Protein AF-X1EHS2-F1 (afdb_monomer_lite)

Secondary structure (DSSP, 8-state):
--SS--PPPSSS---SEEEEE-SSSSSS-EEEEEES-----SSTTT----SS--EEEEE-TT--EEEEEE--TTS-SSTTT--EEEE-SSSSSS-EEEEEEE-S--B-SSS-B-SS-EEEEEE-TTT--EEEEEEPPPSTTSSSHHHHT-EEEEEE-TTSSS-EEEEEEESSS-EEEEEEEEETTEEEEEEEEEGGGGTTTTTT-EEEEEEEE--SSSSS-EEEEESEEE-TTSSEEEE-S----S----S-S-TTS-----

Organism: NCBI:txid412755

Foldseek 3Di:
DDPDDDADDDDDADFCDKEWAAQPLPPHIWIKTKDHNDAQAQPPVRHAAAPAFIKIWIAGPNNHTQDIDTLPLLFTDHLQGKAKYWQPQAPPNHIKIWIKGFDDRCADPRSDNPDGFIWGFIARNRHRDTLEIDGAPDLPVDPDSNFQSGKYWDWWQLVLPGTWIKIWRGAQFKIKIWIWRDHPSYTDTQDIEICVVVVNLCTQQAESYKDWFDQQPPNTTWIDRHQFIAHSNGHTPDGPSPGYDNDDDDDCPDVVVVRGDD

pLDDT: mean 95.39, std 6.1, range [54.12, 98.94]

Sequence (262 aa):
NSPFVSVKLEGEHTFQKVGIADLNGDGAYDFVIKQPNANIDPYVKYWKPSPETYKVEAYLSDGTLLWRKDLGWAIEQGIWYSPMVVYDLDGDGKAEVALKTGEGDPRDEDGRVTSGPEWLSILDGMTGEERARVDWPNRELYPSYNYASRNQLCVAYLDGKTPCVIVERGTYNVIHVVAYEYRDGKLRELWRWHDAEEGGIYRGQGAHSMHAADVDGDGRDEVFLGSCVIDDNGNGLWSTGMGHPDHHYVGDIDPAKGEFQH

Structure (mmCIF, N/CA/C/O backbone):
data_AF-X1EHS2-F1
#
_entry.id   AF-X1EHS2-F1
#
loop_
_atom_site.group_PDB
_atom_site.id
_atom_site.type_symbol
_atom_site.label_atom_id
_atom_site.label_alt_id
_atom_site.label_comp_id
_atom_site.label_asym_id
_atom_site.label_entity_id
_atom_site.label_seq_id
_atom_site.pdbx_PDB_ins_code
_atom_site.Cartn_x
_atom_site.Cartn_y
_atom_site.Cartn_z
_atom_site.occupancy
_atom_site.B_iso_or_equiv
_atom_site.auth_seq_id
_atom_site.auth_comp_id
_atom_site.auth_asym_id
_atom_site.auth_atom_id
_atom_site.pdbx_PDB_model_num
ATOM 1 N N . ASN A 1 1 ? -28.428 18.090 16.828 1.00 73.75 1 ASN A N 1
ATOM 2 C CA . ASN A 1 1 ? -27.307 17.264 16.336 1.00 73.75 1 ASN A CA 1
ATOM 3 C C . ASN A 1 1 ? -26.427 18.101 15.437 1.00 73.75 1 ASN A C 1
ATOM 5 O O . ASN A 1 1 ? -26.962 18.826 14.608 1.00 73.75 1 ASN A O 1
ATOM 9 N N . SER A 1 2 ? -25.112 18.052 15.651 1.00 84.06 2 SER A N 1
ATOM 10 C CA . SER A 1 2 ? -24.138 18.644 14.727 1.00 84.06 2 SER A CA 1
ATOM 11 C C . SER A 1 2 ? -24.142 17.849 13.410 1.00 84.06 2 SER A C 1
ATOM 13 O O . SER A 1 2 ? -24.346 16.636 13.474 1.00 84.06 2 SER A O 1
ATOM 15 N N . PRO A 1 3 ? -23.928 18.469 12.233 1.00 94.75 3 PRO A N 1
ATOM 16 C CA . PRO A 1 3 ? -23.811 17.745 10.963 1.00 94.75 3 PRO A CA 1
ATOM 17 C C . PRO A 1 3 ? -22.477 16.990 10.810 1.00 94.75 3 PRO A C 1
ATOM 19 O O . PRO A 1 3 ? -22.232 16.403 9.762 1.00 94.75 3 PRO A O 1
ATOM 22 N N . PHE A 1 4 ? -21.610 17.020 11.826 1.00 91.25 4 PHE A N 1
ATOM 23 C CA . PHE A 1 4 ? -20.320 16.336 11.849 1.00 91.25 4 PHE A CA 1
ATOM 24 C C . PHE A 1 4 ? -20.030 15.738 13.230 1.00 91.25 4 PHE A C 1
ATOM 26 O O . PHE A 1 4 ? -20.467 16.273 14.256 1.00 91.25 4 PHE A O 1
ATOM 33 N N . VAL A 1 5 ? -19.235 14.668 13.237 1.00 87.00 5 VAL A N 1
ATOM 34 C CA . VAL A 1 5 ? -18.497 14.181 14.410 1.00 87.00 5 VAL A CA 1
ATOM 35 C C . VAL A 1 5 ? -17.091 14.771 14.336 1.00 87.00 5 VAL A C 1
ATOM 37 O O . VAL A 1 5 ? -16.515 14.860 13.254 1.00 87.00 5 VAL A O 1
ATOM 40 N N . SER A 1 6 ? -16.558 15.232 15.465 1.00 91.19 6 SER A N 1
ATOM 41 C CA . SER A 1 6 ? -15.220 15.820 15.531 1.00 91.19 6 SER A CA 1
ATOM 42 C C . SER A 1 6 ? -14.335 14.962 16.415 1.00 91.19 6 SER A C 1
ATOM 44 O O . SER A 1 6 ? -14.564 14.896 17.619 1.00 91.19 6 SER A O 1
ATOM 46 N N . VAL A 1 7 ? -13.291 14.389 15.826 1.00 89.19 7 VAL A N 1
ATOM 47 C CA . VAL A 1 7 ? -12.192 13.742 16.546 1.00 89.19 7 VAL A CA 1
ATOM 48 C C . VAL A 1 7 ? -11.036 14.730 16.622 1.00 89.19 7 VAL A C 1
ATOM 50 O O . VAL A 1 7 ? -10.625 15.303 15.611 1.00 89.19 7 VAL A O 1
ATOM 53 N N . LYS A 1 8 ? -10.541 14.990 17.833 1.00 90.69 8 LYS A N 1
ATOM 54 C CA . LYS A 1 8 ? -9.404 15.888 18.031 1.00 90.69 8 LYS A CA 1
ATOM 55 C C . LYS A 1 8 ? -8.110 15.090 17.894 1.00 90.69 8 LYS A C 1
ATOM 57 O O . LYS A 1 8 ? -7.871 14.191 18.687 1.00 90.69 8 LYS A O 1
ATOM 62 N N . LEU A 1 9 ? -7.268 15.472 16.938 1.00 93.12 9 LEU A N 1
ATOM 63 C CA . LEU A 1 9 ? -5.932 14.897 16.792 1.00 93.12 9 LEU A CA 1
ATOM 64 C C . LEU A 1 9 ? -4.997 15.378 17.904 1.00 93.12 9 LEU A C 1
ATOM 66 O O . LEU A 1 9 ? -5.098 16.518 18.378 1.00 93.12 9 LEU A O 1
ATOM 70 N N . GLU A 1 10 ? -4.051 14.527 18.292 1.00 89.12 10 GLU A N 1
ATOM 71 C CA . GLU A 1 10 ? -3.037 14.887 19.278 1.00 89.12 10 GLU A CA 1
ATOM 72 C C . GLU A 1 10 ? -1.845 15.594 18.612 1.00 89.12 10 GLU A C 1
ATOM 74 O O . GLU A 1 10 ? -0.829 14.984 18.282 1.00 89.12 10 GLU A O 1
ATOM 79 N N . GLY A 1 11 ? -1.955 16.908 18.414 1.00 87.12 11 GLY A N 1
ATOM 80 C CA . GLY A 1 11 ? -0.860 17.763 17.943 1.00 87.12 11 GLY A CA 1
ATOM 81 C C . GLY A 1 11 ? -1.291 18.780 16.888 1.00 87.12 11 GLY A C 1
ATOM 82 O O . GLY A 1 11 ? -2.460 18.865 16.524 1.00 87.12 11 GLY A O 1
ATOM 83 N N . GLU A 1 12 ? -0.329 19.560 16.394 1.00 89.69 12 GLU A N 1
ATOM 84 C CA . GLU A 1 12 ? -0.537 20.556 15.333 1.00 89.69 12 GLU A CA 1
ATOM 85 C C . GLU A 1 12 ? -0.097 20.000 13.974 1.00 89.69 12 GLU A C 1
ATOM 87 O O . GLU A 1 12 ? 0.846 20.485 13.352 1.00 89.69 12 GLU A O 1
ATOM 92 N N . HIS A 1 13 ? -0.758 18.937 13.522 1.00 89.50 13 HIS A N 1
ATOM 93 C CA . HIS A 1 13 ? -0.480 18.315 12.231 1.00 89.50 13 HIS A CA 1
ATOM 94 C C . HIS A 1 13 ? -1.765 18.105 11.427 1.00 89.50 13 HIS A C 1
ATOM 96 O O . HIS A 1 13 ? -2.881 18.128 11.941 1.00 89.50 13 HIS A O 1
ATOM 102 N N . THR A 1 14 ? -1.585 17.890 10.131 1.00 92.69 14 THR A N 1
ATOM 103 C CA . THR A 1 14 ? -2.621 17.372 9.232 1.00 92.69 14 THR A CA 1
ATOM 104 C C . THR A 1 14 ? -2.163 16.012 8.722 1.00 92.69 14 THR A C 1
ATOM 106 O O . THR A 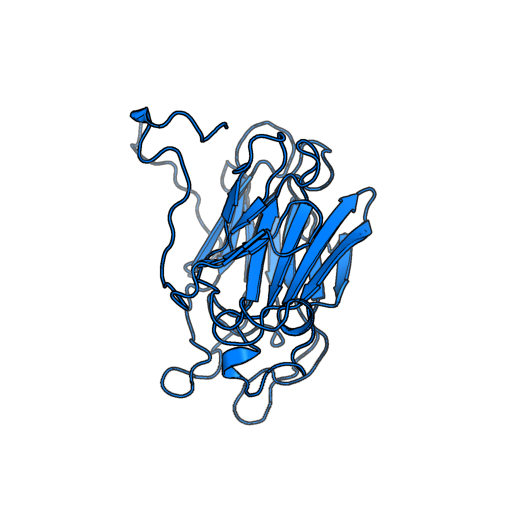1 14 ? -0.980 15.695 8.815 1.00 92.69 14 THR A O 1
ATOM 109 N N . PHE A 1 15 ? -3.067 15.197 8.190 1.00 95.12 15 PHE A N 1
ATOM 110 C CA . PHE A 1 15 ? -2.741 13.864 7.680 1.00 95.12 15 PHE A CA 1
ATOM 111 C C . PHE A 1 15 ? -3.009 13.761 6.178 1.00 95.12 15 PHE A C 1
ATOM 113 O O . PHE A 1 15 ? -3.828 14.495 5.628 1.00 95.12 15 PHE A O 1
ATOM 120 N N . GLN A 1 16 ? -2.289 12.857 5.515 1.00 93.31 16 GLN A N 1
ATOM 121 C CA . GLN A 1 16 ? -2.428 12.595 4.082 1.00 93.31 16 GLN A CA 1
ATOM 122 C C . GLN A 1 16 ? -3.514 11.548 3.796 1.00 93.31 16 GLN A C 1
ATOM 124 O O . GLN A 1 16 ? -4.240 11.655 2.812 1.00 93.31 16 GLN A O 1
ATOM 129 N N . LYS A 1 17 ? -3.592 10.506 4.631 1.00 94.25 17 LYS A N 1
ATOM 130 C CA . LYS A 1 17 ? -4.468 9.346 4.430 1.00 94.25 17 LYS A CA 1
ATOM 131 C C . LYS A 1 17 ? -5.107 8.939 5.750 1.00 94.25 17 LYS A C 1
ATOM 133 O O . LYS A 1 17 ? -4.466 9.059 6.794 1.00 94.25 17 LYS A O 1
ATOM 138 N N . VAL A 1 18 ? -6.336 8.442 5.667 1.00 97.06 18 VAL A N 1
ATOM 139 C CA . VAL A 1 18 ? -7.056 7.788 6.758 1.00 97.06 18 VAL A CA 1
ATOM 140 C C . VAL A 1 18 ? -7.516 6.412 6.280 1.00 97.06 18 VAL A C 1
ATOM 142 O O . VAL A 1 18 ? -8.027 6.286 5.168 1.00 97.06 18 VAL A O 1
ATOM 145 N N . GLY A 1 19 ? -7.272 5.385 7.084 1.00 97.88 19 GLY A N 1
ATOM 146 C CA . GLY A 1 19 ? -7.961 4.103 7.016 1.00 97.88 19 GLY A CA 1
ATOM 147 C C . GLY A 1 19 ? -9.087 4.086 8.045 1.00 97.88 19 GLY A C 1
ATOM 148 O O . GLY A 1 19 ? -8.960 4.701 9.104 1.00 97.88 19 GLY A O 1
ATOM 149 N N . ILE A 1 20 ? -10.190 3.433 7.696 1.00 98.06 20 ILE A N 1
ATOM 150 C CA . ILE A 1 20 ? -11.414 3.375 8.495 1.00 98.06 20 ILE A CA 1
ATOM 151 C C . ILE A 1 20 ? -11.771 1.899 8.630 1.00 98.06 20 ILE A C 1
ATOM 153 O O . ILE A 1 20 ? -12.029 1.252 7.617 1.00 98.06 20 ILE A O 1
ATOM 157 N N . ALA A 1 21 ? -11.741 1.375 9.849 1.00 98.44 21 ALA A N 1
ATOM 158 C CA . ALA A 1 21 ? -12.054 -0.018 10.154 1.00 98.44 21 ALA A CA 1
ATOM 159 C C . ALA A 1 21 ? -12.349 -0.163 11.652 1.00 98.44 21 ALA A C 1
ATOM 161 O O . ALA A 1 21 ? -12.033 0.741 12.417 1.00 98.44 21 ALA A O 1
ATOM 162 N N . ASP A 1 22 ? -12.953 -1.270 12.067 1.00 98.75 22 ASP A N 1
ATOM 163 C CA . ASP A 1 22 ? -13.128 -1.600 13.485 1.00 98.75 22 ASP A CA 1
ATOM 164 C C . ASP A 1 22 ? -11.829 -2.224 14.015 1.00 98.75 22 ASP A C 1
ATOM 166 O O . ASP A 1 22 ? -11.436 -3.295 13.556 1.00 98.75 22 ASP A O 1
ATOM 170 N N . LEU A 1 23 ? -11.121 -1.548 14.925 1.00 98.81 23 LEU A N 1
ATOM 171 C CA . LEU A 1 23 ? -9.838 -2.036 15.448 1.00 98.81 23 LEU A CA 1
ATOM 172 C C . LEU A 1 23 ? -10.024 -2.926 16.681 1.00 98.81 23 LEU A C 1
ATOM 174 O O . LEU A 1 23 ? -9.101 -3.649 17.053 1.00 98.81 23 LEU A O 1
ATOM 178 N N . ASN A 1 24 ? -11.179 -2.868 17.349 1.00 98.50 24 ASN A N 1
ATOM 179 C CA . ASN A 1 24 ? -11.367 -3.464 18.672 1.00 98.50 24 ASN A CA 1
ATOM 180 C C . ASN A 1 24 ? -12.460 -4.556 18.722 1.00 98.50 24 ASN A C 1
ATOM 182 O O . ASN A 1 24 ? -12.515 -5.306 19.706 1.00 98.50 24 ASN A O 1
ATOM 186 N N . GLY A 1 25 ? -13.257 -4.692 17.660 1.00 98.44 25 GLY A N 1
ATOM 187 C CA . GLY A 1 25 ? -14.330 -5.668 17.483 1.00 98.44 25 GLY A CA 1
ATOM 188 C C . GLY A 1 25 ? -15.669 -5.255 18.105 1.00 98.44 25 GLY A C 1
ATOM 189 O O . GLY A 1 25 ? -16.495 -6.126 18.396 1.00 98.44 25 GLY A O 1
ATOM 190 N N . ASP A 1 26 ? -15.881 -3.968 18.397 1.00 98.44 26 ASP A N 1
ATOM 191 C CA . ASP A 1 26 ? -17.113 -3.447 19.006 1.00 98.44 26 ASP A CA 1
ATOM 192 C C . ASP A 1 26 ? -18.194 -3.035 17.987 1.00 98.44 26 ASP A C 1
ATOM 194 O O . ASP A 1 26 ? -19.332 -2.736 18.372 1.00 98.44 26 ASP A O 1
ATOM 198 N N . GLY A 1 27 ? -17.873 -3.086 16.692 1.00 97.56 27 GLY A N 1
ATOM 199 C CA . GLY A 1 27 ? -18.745 -2.747 15.574 1.00 97.56 27 GLY A CA 1
ATOM 200 C C . GLY A 1 27 ? -18.779 -1.259 15.212 1.00 97.56 27 GLY A C 1
ATOM 201 O O . GLY A 1 27 ? -19.511 -0.886 14.288 1.00 97.56 27 GLY A O 1
ATOM 202 N N . ALA A 1 28 ? -18.037 -0.396 15.909 1.00 97.25 28 ALA A N 1
ATOM 203 C CA . ALA A 1 28 ? -17.838 0.996 15.526 1.00 97.25 28 ALA A CA 1
ATOM 204 C C . ALA A 1 28 ? -16.574 1.150 14.669 1.00 97.25 28 ALA A C 1
ATOM 206 O O . ALA A 1 28 ? -15.570 0.478 14.865 1.00 97.25 28 ALA A O 1
ATOM 207 N N . TYR A 1 29 ? -16.611 2.071 13.703 1.00 97.06 29 TYR A N 1
ATOM 208 C CA . TYR A 1 29 ? -15.415 2.390 12.931 1.00 97.06 29 TYR A CA 1
ATOM 209 C C . TYR A 1 29 ? -14.470 3.295 13.717 1.00 97.06 29 TYR A C 1
ATOM 211 O O . TYR A 1 29 ? -14.844 4.391 14.144 1.00 97.06 29 TYR A O 1
ATOM 219 N N . ASP A 1 30 ? -13.228 2.851 13.793 1.00 98.31 30 ASP A N 1
ATOM 220 C CA . ASP A 1 30 ? -12.069 3.569 14.285 1.00 98.31 30 ASP A CA 1
ATOM 221 C C . ASP A 1 30 ? -11.243 4.116 13.104 1.00 98.31 30 ASP A C 1
ATOM 223 O O . ASP A 1 30 ? -11.561 3.913 11.924 1.00 98.31 30 ASP A O 1
ATOM 227 N N . PHE A 1 31 ? -10.172 4.848 13.409 1.00 98.19 31 PHE A N 1
ATOM 228 C CA . PHE A 1 31 ? -9.413 5.605 12.417 1.00 98.19 31 PHE A CA 1
ATOM 229 C C . PHE A 1 31 ? -7.913 5.380 12.553 1.00 98.19 31 PHE A C 1
ATOM 231 O O . PHE A 1 31 ? -7.345 5.592 13.620 1.00 98.19 31 PHE A O 1
ATOM 238 N N . VAL A 1 32 ? -7.242 5.075 11.443 1.00 98.69 32 VAL A N 1
ATOM 239 C CA . VAL A 1 32 ? -5.775 5.065 11.366 1.00 98.69 32 VAL A CA 1
ATOM 240 C C . VAL A 1 32 ? -5.322 6.134 10.387 1.00 98.69 32 VAL A C 1
ATOM 242 O O . VAL A 1 32 ? -5.614 6.056 9.194 1.00 98.69 32 VAL A O 1
ATOM 245 N N . ILE A 1 33 ? -4.600 7.143 10.859 1.00 98.00 33 ILE A N 1
ATOM 246 C CA . ILE A 1 33 ? -4.113 8.245 10.027 1.00 98.00 33 ILE A CA 1
ATOM 247 C C . ILE A 1 33 ? -2.615 8.128 9.764 1.00 98.00 33 ILE A C 1
ATOM 249 O O . ILE A 1 33 ? -1.858 7.650 10.603 1.00 98.00 33 ILE A O 1
ATOM 253 N N . LYS A 1 34 ? -2.173 8.633 8.610 1.00 97.50 34 LYS A N 1
ATOM 254 C CA . LYS A 1 34 ? -0.751 8.809 8.286 1.00 97.50 34 LYS A CA 1
ATOM 255 C C . LYS A 1 34 ? -0.437 10.291 8.098 1.00 97.50 34 LYS A C 1
ATOM 257 O O . LYS A 1 34 ? -0.972 10.929 7.186 1.00 97.50 34 LYS A O 1
ATOM 262 N N . GLN A 1 35 ? 0.433 10.821 8.951 1.00 96.31 35 GLN A N 1
ATOM 263 C CA . GLN A 1 35 ? 0.780 12.240 9.052 1.00 96.31 35 GLN A CA 1
ATOM 264 C C . GLN A 1 35 ? 2.298 12.459 8.933 1.00 96.31 35 GLN A C 1
ATOM 266 O O . GLN A 1 35 ? 3.056 11.568 9.315 1.00 96.31 35 GLN A O 1
ATOM 271 N N . PRO A 1 36 ? 2.772 13.591 8.383 1.00 95.69 36 PRO A N 1
ATOM 272 C CA . PRO A 1 36 ? 2.006 14.790 8.024 1.00 95.69 36 PRO A CA 1
ATOM 273 C C . PRO A 1 36 ? 1.261 14.681 6.678 1.00 95.69 36 PRO A C 1
ATOM 275 O O . PRO A 1 36 ? 1.394 13.700 5.948 1.00 95.69 36 PRO A O 1
ATOM 278 N N . ASN A 1 37 ? 0.489 15.705 6.302 1.00 95.19 37 ASN A N 1
ATOM 279 C CA . ASN A 1 37 ? -0.008 15.851 4.933 1.00 95.19 37 ASN A CA 1
ATOM 280 C C . ASN A 1 37 ? 1.124 16.321 4.007 1.00 95.19 37 ASN A C 1
ATOM 282 O O . ASN A 1 37 ? 1.432 17.510 3.924 1.00 95.19 37 ASN A O 1
ATOM 286 N N . ALA A 1 38 ? 1.744 15.377 3.309 1.00 92.88 38 ALA A N 1
ATOM 287 C CA . ALA A 1 38 ? 2.834 15.642 2.382 1.00 92.88 38 ALA A CA 1
ATOM 288 C C . ALA A 1 38 ? 2.700 14.784 1.126 1.00 92.88 38 ALA A C 1
ATOM 290 O O . ALA A 1 38 ? 2.256 13.641 1.201 1.00 92.88 38 ALA A O 1
ATOM 291 N N . ASN A 1 39 ? 3.107 15.324 -0.024 1.00 94.19 39 ASN A N 1
ATOM 292 C CA . ASN A 1 39 ? 3.128 14.590 -1.285 1.00 94.19 39 ASN A CA 1
ATOM 293 C C . ASN A 1 39 ? 4.365 14.950 -2.120 1.00 94.19 39 ASN A C 1
ATOM 295 O O . ASN A 1 39 ? 4.310 15.865 -2.942 1.00 94.19 39 ASN A O 1
ATOM 299 N N . ILE A 1 40 ? 5.497 14.282 -1.874 1.00 96.31 40 ILE A N 1
ATOM 300 C CA . ILE A 1 40 ? 6.686 14.403 -2.728 1.00 96.31 40 ILE A CA 1
ATOM 301 C C . ILE A 1 40 ? 6.561 13.376 -3.851 1.00 96.31 40 ILE A C 1
ATOM 303 O O . ILE A 1 40 ? 6.175 12.230 -3.620 1.00 96.31 40 ILE A O 1
ATOM 307 N N . ASP A 1 41 ? 6.870 13.796 -5.074 1.00 96.81 41 ASP A N 1
ATOM 308 C CA . ASP A 1 41 ? 6.879 12.918 -6.239 1.00 96.81 41 ASP A CA 1
ATOM 309 C C . ASP A 1 41 ? 8.318 12.462 -6.549 1.00 96.81 41 ASP A C 1
ATOM 311 O O . ASP A 1 41 ? 9.230 13.297 -6.523 1.00 96.81 41 ASP A O 1
ATOM 315 N N . PRO A 1 42 ? 8.560 11.170 -6.845 1.00 96.62 42 PRO A N 1
ATOM 316 C CA . PRO A 1 42 ? 9.898 10.661 -7.138 1.00 96.62 42 PRO A CA 1
ATOM 317 C C . PRO A 1 42 ? 10.428 11.096 -8.514 1.00 96.62 42 PRO 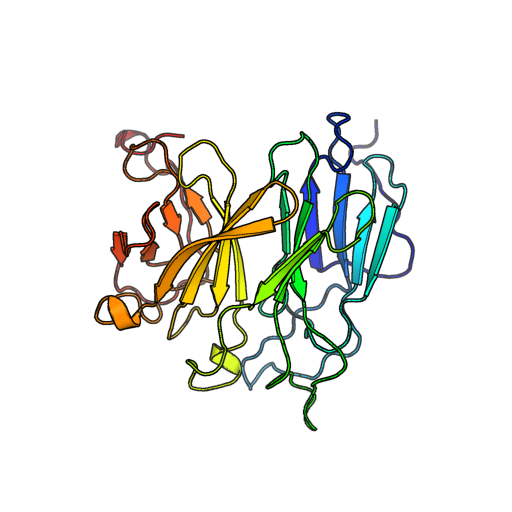A C 1
ATOM 319 O O . PRO A 1 42 ? 11.600 10.865 -8.826 1.00 96.62 42 PRO A O 1
ATOM 322 N N . TYR A 1 43 ? 9.604 11.736 -9.348 1.00 96.56 43 TYR A N 1
ATOM 323 C CA . TYR A 1 43 ? 10.039 12.289 -10.618 1.00 96.56 43 TYR A CA 1
ATOM 324 C C . TYR A 1 43 ? 10.998 13.459 -10.393 1.00 96.56 43 TYR A C 1
ATOM 326 O O . TYR A 1 43 ? 10.695 14.418 -9.684 1.00 96.56 43 TYR A O 1
ATOM 334 N N . VAL A 1 44 ? 12.154 13.406 -11.062 1.00 93.88 44 VAL A N 1
ATOM 335 C CA . VAL A 1 44 ? 13.303 14.312 -10.868 1.00 93.88 44 VAL A CA 1
ATOM 336 C C . VAL A 1 44 ? 12.946 15.803 -10.834 1.00 93.88 44 VAL A C 1
ATOM 338 O O . VAL A 1 44 ? 13.576 16.570 -10.117 1.00 93.88 44 VAL A O 1
ATOM 341 N N . LYS A 1 45 ? 11.919 16.223 -11.581 1.00 96.38 45 LYS A N 1
ATOM 342 C CA . LYS A 1 45 ? 11.478 17.623 -11.651 1.00 96.38 45 LYS A CA 1
ATOM 343 C C . LYS A 1 45 ? 10.787 18.118 -10.373 1.00 96.38 45 LYS A C 1
ATOM 345 O O . LYS A 1 45 ? 10.805 19.316 -10.106 1.00 96.38 45 LYS A O 1
ATOM 350 N N . TYR A 1 46 ? 10.133 17.225 -9.639 1.00 96.12 46 TYR A N 1
ATOM 351 C CA . TYR A 1 46 ? 9.288 17.548 -8.483 1.00 96.12 46 TYR A CA 1
ATOM 352 C C . TYR A 1 46 ? 9.875 17.059 -7.162 1.00 96.12 46 TYR A C 1
ATOM 354 O O . TYR A 1 46 ? 9.392 17.428 -6.089 1.00 96.12 46 TYR A O 1
ATOM 362 N N . TRP A 1 47 ? 10.908 16.231 -7.254 1.00 97.69 47 TRP A N 1
ATOM 363 C CA . TRP A 1 47 ? 11.538 15.626 -6.107 1.00 97.69 47 TRP A CA 1
ATOM 364 C C . TRP A 1 47 ? 12.215 16.666 -5.201 1.00 97.69 47 TRP A C 1
ATOM 366 O O . TRP A 1 47 ? 12.813 17.639 -5.662 1.00 97.69 47 TRP A O 1
ATOM 376 N N . LYS A 1 48 ? 12.133 16.416 -3.894 1.00 97.50 48 LYS A N 1
ATOM 377 C CA . LYS A 1 48 ? 12.848 17.117 -2.821 1.00 97.50 48 LYS A CA 1
ATOM 378 C C . LYS A 1 48 ? 13.033 16.158 -1.635 1.00 97.50 48 LYS A C 1
ATOM 380 O O . LYS A 1 48 ? 12.241 15.224 -1.515 1.00 97.50 48 LYS A O 1
ATOM 385 N N . PRO A 1 49 ? 14.015 16.363 -0.745 1.00 97.44 49 PRO A N 1
ATOM 386 C CA . PRO A 1 49 ? 14.157 15.525 0.442 1.00 97.44 49 PRO A CA 1
ATOM 387 C C . PRO A 1 49 ? 12.957 15.678 1.387 1.00 97.44 49 PRO A C 1
ATOM 389 O O . PRO A 1 49 ? 12.332 16.743 1.467 1.00 97.44 49 PRO A O 1
ATOM 392 N N . SER A 1 50 ? 12.648 14.609 2.125 1.00 97.56 50 SER A N 1
ATOM 393 C CA . SER A 1 50 ? 11.598 14.637 3.150 1.00 97.56 50 SER A CA 1
ATOM 394 C C . SER A 1 50 ? 12.011 15.557 4.307 1.00 97.56 50 SER A C 1
ATOM 396 O O . SER A 1 50 ? 13.105 15.377 4.846 1.00 97.56 50 SER A O 1
ATOM 398 N N . PRO A 1 51 ? 11.170 16.530 4.709 1.00 96.25 51 PRO A N 1
ATOM 399 C CA . PRO A 1 51 ? 11.503 17.466 5.786 1.00 96.25 51 PRO A CA 1
ATOM 400 C C . PRO A 1 51 ? 11.449 16.817 7.176 1.00 96.25 51 PRO A C 1
ATOM 402 O O . PRO A 1 51 ? 12.141 17.253 8.090 1.00 96.25 51 PRO A O 1
ATOM 405 N N . GLU A 1 52 ? 10.636 15.773 7.331 1.00 96.56 52 GLU A N 1
ATOM 406 C CA . GLU A 1 52 ? 10.486 14.979 8.549 1.00 96.56 52 GLU A CA 1
ATOM 407 C C . GLU A 1 52 ? 10.054 13.543 8.197 1.00 96.56 52 GLU A C 1
ATOM 409 O O . GLU A 1 52 ? 9.830 13.221 7.027 1.00 96.56 52 GLU A O 1
ATOM 414 N N . THR A 1 53 ? 9.917 12.676 9.197 1.00 97.31 53 THR A N 1
ATOM 415 C CA . THR A 1 53 ? 9.430 11.296 9.031 1.00 97.31 53 THR A CA 1
ATOM 416 C C . THR A 1 53 ? 7.901 11.224 8.998 1.00 97.31 53 THR A C 1
ATOM 418 O O . THR A 1 53 ? 7.221 12.078 9.578 1.00 97.31 53 THR A O 1
ATOM 421 N N . TYR A 1 54 ? 7.346 10.196 8.352 1.00 97.25 54 TYR A N 1
ATOM 422 C CA . TYR A 1 54 ? 5.930 9.858 8.517 1.00 97.25 54 TYR A CA 1
ATOM 423 C C . TYR A 1 54 ? 5.671 9.213 9.877 1.00 97.25 54 TYR A C 1
ATOM 425 O O . TYR A 1 54 ? 6.472 8.418 10.364 1.00 97.25 54 TYR A O 1
ATOM 433 N N . LYS A 1 55 ? 4.518 9.523 10.463 1.00 97.31 55 LYS A N 1
ATOM 434 C CA . LYS A 1 55 ? 3.961 8.869 11.642 1.00 97.31 55 LYS A CA 1
ATOM 435 C C . LYS A 1 55 ? 2.605 8.279 11.271 1.00 97.31 55 LYS A C 1
ATOM 437 O O . LYS A 1 55 ? 1.842 8.890 10.521 1.00 97.31 55 LYS A O 1
ATOM 442 N N . VAL A 1 56 ? 2.312 7.106 11.809 1.00 98.38 56 VAL A N 1
ATOM 443 C CA . VAL A 1 56 ? 0.995 6.472 11.742 1.00 98.38 56 VAL A CA 1
ATOM 444 C C . VAL A 1 56 ? 0.388 6.499 13.134 1.00 98.38 56 VAL A C 1
ATOM 446 O O . VAL A 1 56 ? 1.091 6.254 14.113 1.00 98.38 56 VAL A O 1
ATOM 449 N N . GLU A 1 57 ? -0.889 6.837 13.233 1.00 98.44 57 GLU A N 1
ATOM 450 C CA . GLU A 1 57 ? -1.606 6.955 14.502 1.00 98.44 57 GLU A CA 1
ATOM 451 C C . GLU A 1 57 ? -2.957 6.267 14.403 1.00 98.44 57 GLU A C 1
ATOM 453 O O . GLU A 1 57 ? -3.629 6.424 13.386 1.00 98.44 57 GLU A O 1
ATOM 458 N N . ALA A 1 58 ? -3.366 5.561 15.455 1.00 98.56 58 ALA A N 1
ATOM 459 C CA . ALA A 1 58 ? -4.697 4.974 15.555 1.00 98.56 58 ALA A CA 1
ATOM 460 C C . ALA A 1 58 ? -5.523 5.656 16.642 1.00 98.56 58 ALA A C 1
ATOM 462 O O . ALA A 1 58 ? -5.030 5.923 17.740 1.00 98.56 58 ALA A O 1
ATOM 463 N N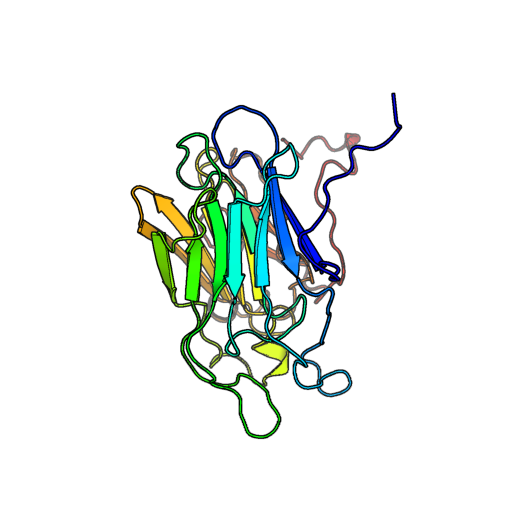 . TYR A 1 59 ? -6.787 5.901 16.329 1.00 98.31 59 TYR A N 1
ATOM 464 C CA . TYR A 1 59 ? -7.768 6.542 17.183 1.00 98.31 59 TYR A CA 1
ATOM 465 C C . TYR A 1 59 ? -9.031 5.696 17.219 1.00 98.31 59 TYR A C 1
ATOM 467 O O . TYR A 1 59 ? -9.505 5.281 16.163 1.00 98.31 59 TYR A O 1
ATOM 475 N N . LEU A 1 60 ? -9.609 5.517 18.403 1.00 97.75 60 LEU A N 1
ATOM 476 C CA . LEU A 1 60 ? -10.945 4.944 18.526 1.00 97.75 60 LEU A CA 1
ATOM 477 C C . LEU A 1 60 ? -12.016 5.884 17.957 1.00 97.75 60 LEU A C 1
ATOM 479 O O . LEU A 1 60 ? -11.793 7.089 17.788 1.00 97.75 60 LEU A O 1
ATOM 483 N N . SER A 1 61 ? -13.209 5.342 17.732 1.00 95.94 61 SER A N 1
ATOM 484 C CA . SER A 1 61 ? -14.399 6.057 17.262 1.00 95.94 61 SER A CA 1
ATOM 485 C C . SER A 1 61 ? -14.769 7.285 18.115 1.00 95.94 61 SER A C 1
ATOM 487 O O . SER A 1 61 ? -15.317 8.264 17.599 1.00 95.94 61 SER A O 1
ATOM 489 N N . ASP A 1 62 ? -14.426 7.277 19.409 1.00 94.62 62 ASP A N 1
ATOM 490 C CA . ASP A 1 62 ? -14.626 8.393 20.345 1.00 94.62 62 ASP A CA 1
ATOM 491 C C . ASP A 1 62 ? -13.505 9.452 20.323 1.00 94.62 62 ASP A C 1
ATOM 493 O O . ASP A 1 62 ? -13.625 10.511 20.948 1.00 94.62 62 ASP A O 1
ATOM 497 N N . GLY A 1 63 ? -12.431 9.194 19.574 1.00 95.12 63 GLY A N 1
ATOM 498 C CA . GLY A 1 63 ? -11.262 10.052 19.437 1.00 95.12 63 GLY A CA 1
ATOM 499 C C . GLY A 1 63 ? -10.134 9.791 20.433 1.00 95.12 63 GLY A C 1
ATOM 500 O O . GLY A 1 63 ? -9.173 10.562 20.459 1.00 95.12 63 GLY A O 1
ATOM 501 N N . THR A 1 64 ? -10.209 8.729 21.234 1.00 96.75 64 THR A N 1
ATOM 502 C CA . THR A 1 64 ? -9.088 8.257 22.056 1.00 96.75 64 THR A CA 1
ATOM 503 C C . THR A 1 64 ? -7.919 7.828 21.171 1.00 96.75 64 THR A C 1
ATOM 505 O O . THR A 1 64 ? -8.056 6.887 20.394 1.00 96.75 64 THR A O 1
ATOM 508 N N . LEU A 1 65 ? -6.757 8.477 21.306 1.00 97.69 65 LEU A N 1
ATOM 509 C CA . LEU A 1 65 ? -5.514 8.007 20.684 1.00 97.69 65 LEU A CA 1
ATOM 510 C C . LEU A 1 65 ? -5.075 6.696 21.352 1.00 97.69 65 LEU A C 1
ATOM 512 O O . LEU A 1 65 ? -4.886 6.652 22.568 1.00 97.69 65 LEU A O 1
ATOM 516 N N . LEU A 1 66 ? -4.866 5.655 20.550 1.00 98.31 66 LEU A N 1
ATOM 517 C CA . LEU A 1 66 ? -4.346 4.365 21.000 1.00 98.31 66 LEU A CA 1
ATOM 518 C C . LEU A 1 66 ? -2.818 4.338 20.956 1.00 98.31 66 LEU A C 1
ATOM 520 O O . LEU A 1 66 ? -2.159 4.047 21.954 1.00 98.31 66 LEU A O 1
ATOM 524 N N . TRP A 1 67 ? -2.246 4.661 19.796 1.00 98.69 67 TRP A N 1
ATOM 525 C CA . TRP A 1 67 ? -0.806 4.599 19.572 1.00 98.69 67 TRP A CA 1
ATOM 526 C C . TRP A 1 67 ? -0.356 5.536 18.455 1.00 98.69 67 TRP A C 1
ATOM 528 O O . TRP A 1 67 ? -1.128 5.942 17.588 1.00 98.69 67 TRP A O 1
ATOM 538 N N . ARG A 1 68 ? 0.946 5.838 18.470 1.00 98.38 68 ARG A N 1
ATOM 539 C CA . ARG A 1 68 ? 1.675 6.561 17.426 1.00 98.38 68 ARG A CA 1
ATOM 540 C C . ARG A 1 68 ? 2.954 5.798 17.095 1.00 98.38 68 ARG A C 1
ATOM 542 O O . ARG A 1 68 ? 3.754 5.528 17.988 1.00 98.38 68 ARG A O 1
ATOM 549 N N . LYS A 1 69 ? 3.178 5.511 15.814 1.00 98.19 69 LYS A N 1
ATOM 550 C CA . LYS A 1 69 ? 4.383 4.854 15.293 1.00 98.19 69 LYS A CA 1
ATOM 551 C C . LYS A 1 69 ? 5.108 5.776 14.321 1.00 98.19 69 LYS A C 1
ATOM 553 O O . LYS A 1 69 ? 4.528 6.189 13.323 1.00 98.19 69 LYS A O 1
ATOM 558 N N . ASP A 1 70 ? 6.373 6.078 14.593 1.00 97.88 70 ASP A N 1
ATOM 559 C CA . ASP A 1 70 ? 7.255 6.763 13.641 1.00 97.88 70 ASP A CA 1
ATOM 560 C C . ASP A 1 70 ? 7.814 5.740 12.637 1.00 97.88 70 ASP A C 1
ATOM 562 O O . ASP A 1 70 ? 8.333 4.699 13.045 1.00 97.88 70 ASP A O 1
ATOM 566 N N . LEU A 1 71 ? 7.677 6.008 11.335 1.00 97.81 71 LEU A N 1
ATOM 567 C CA . LEU A 1 71 ? 8.165 5.126 10.266 1.00 97.81 71 LEU A CA 1
ATOM 568 C C . LEU A 1 71 ? 9.662 5.310 9.974 1.00 97.81 71 LEU A C 1
ATOM 570 O O . LEU A 1 71 ? 10.231 4.562 9.179 1.00 97.81 71 LEU A O 1
ATOM 574 N N . GLY A 1 72 ? 10.309 6.288 10.611 1.00 98.12 72 GLY A N 1
ATOM 575 C CA . GLY A 1 72 ? 11.723 6.572 10.422 1.00 98.12 72 GLY A CA 1
ATOM 576 C C . GLY A 1 72 ? 12.039 7.151 9.044 1.00 98.12 72 GLY A C 1
ATOM 577 O O . GLY A 1 72 ? 11.172 7.649 8.324 1.00 98.12 72 GLY A O 1
ATOM 578 N N . TRP A 1 73 ? 13.323 7.115 8.688 1.00 98.31 73 TRP A N 1
ATOM 579 C CA . TRP A 1 73 ? 13.850 7.761 7.481 1.00 98.31 73 TRP A CA 1
ATOM 580 C C . TRP A 1 73 ? 13.943 6.839 6.266 1.00 98.31 73 TRP A C 1
ATOM 582 O O . TRP A 1 73 ? 14.254 7.303 5.173 1.00 98.31 73 TRP A O 1
ATOM 592 N N . ALA A 1 74 ? 13.646 5.551 6.440 1.00 98.00 74 ALA A N 1
ATOM 593 C CA . ALA A 1 74 ? 13.623 4.574 5.357 1.00 98.00 74 ALA A CA 1
ATOM 594 C C . ALA A 1 74 ? 12.393 4.699 4.438 1.00 98.00 74 ALA A C 1
ATOM 596 O O . ALA A 1 74 ? 12.335 4.034 3.407 1.00 98.00 74 ALA A O 1
ATOM 597 N N . ILE A 1 75 ? 11.416 5.535 4.802 1.00 97.56 75 ILE A N 1
ATOM 598 C CA . ILE A 1 75 ? 10.200 5.780 4.028 1.00 97.56 75 ILE A CA 1
ATOM 599 C C . ILE A 1 75 ? 10.066 7.280 3.767 1.00 97.56 75 ILE A C 1
ATOM 601 O O . ILE A 1 75 ? 9.808 8.058 4.688 1.00 97.56 75 ILE A O 1
ATOM 605 N N . GLU A 1 76 ? 10.221 7.698 2.511 1.00 97.62 76 GLU A N 1
ATOM 606 C CA . GLU A 1 76 ? 10.028 9.098 2.139 1.00 97.62 76 GLU A CA 1
ATOM 607 C C . GLU A 1 76 ? 8.558 9.538 2.192 1.00 97.62 76 GLU A C 1
ATOM 609 O O . GLU A 1 76 ? 7.612 8.753 2.062 1.00 97.62 76 GLU A O 1
ATOM 614 N N . GLN A 1 77 ? 8.366 10.848 2.341 1.00 96.69 77 GLN A N 1
ATOM 615 C CA . GLN A 1 77 ? 7.053 11.462 2.309 1.00 96.69 77 GLN A CA 1
ATOM 616 C C . GLN A 1 77 ? 6.469 11.499 0.898 1.00 96.69 77 GLN A C 1
ATOM 618 O O . GLN A 1 77 ? 6.995 12.175 0.031 1.00 96.69 77 GLN A O 1
ATOM 623 N N . GLY A 1 78 ? 5.327 10.867 0.662 1.00 95.56 78 GLY A N 1
ATOM 624 C CA . GLY A 1 78 ? 4.567 10.972 -0.579 1.00 95.56 78 GLY A CA 1
ATOM 625 C C . GLY A 1 78 ? 3.701 9.751 -0.839 1.00 95.56 78 GLY A C 1
ATOM 626 O O . GLY A 1 78 ? 3.955 8.667 -0.305 1.00 95.56 78 GLY A O 1
ATOM 627 N N . ILE A 1 79 ? 2.657 9.927 -1.655 1.00 92.19 79 ILE A N 1
ATOM 628 C CA . ILE A 1 79 ? 1.670 8.864 -1.895 1.00 92.19 79 ILE A CA 1
ATOM 629 C C . ILE A 1 79 ? 2.294 7.623 -2.549 1.00 92.19 79 ILE A C 1
ATOM 631 O O . ILE A 1 79 ? 1.886 6.505 -2.262 1.00 92.19 79 ILE A O 1
ATOM 635 N N . TRP A 1 80 ? 3.353 7.825 -3.335 1.00 95.31 80 TRP A N 1
ATOM 636 C CA . TRP A 1 80 ? 4.083 6.787 -4.066 1.00 95.31 80 TRP A CA 1
ATOM 637 C C . TRP A 1 80 ? 4.993 5.909 -3.203 1.00 95.31 80 TRP A C 1
ATOM 639 O O . TRP A 1 80 ? 5.428 4.844 -3.642 1.00 95.31 80 TRP A O 1
ATOM 649 N N . TYR A 1 81 ? 5.328 6.372 -1.999 1.00 97.19 81 TYR A N 1
ATOM 650 C CA . TYR A 1 81 ? 6.344 5.753 -1.145 1.00 97.19 81 TYR A CA 1
ATOM 651 C C . TYR A 1 81 ? 5.756 4.875 -0.048 1.00 97.19 81 TYR A C 1
ATOM 653 O O . TYR A 1 81 ? 6.398 3.923 0.383 1.00 97.19 81 TYR A O 1
ATOM 661 N N . SER A 1 82 ? 4.564 5.220 0.435 1.00 96.44 82 SER A N 1
ATOM 662 C CA . SER A 1 82 ? 4.039 4.740 1.718 1.00 96.44 82 SER A CA 1
ATOM 663 C C . SER A 1 82 ? 2.566 4.335 1.617 1.00 96.44 82 SER A C 1
ATOM 665 O O . SER A 1 82 ? 1.697 4.958 2.240 1.00 96.44 82 SER A O 1
ATOM 667 N N . PRO A 1 83 ? 2.236 3.315 0.811 1.00 97.44 83 PRO A N 1
ATOM 668 C CA . PRO A 1 83 ? 0.890 2.772 0.812 1.00 97.44 83 PRO A CA 1
ATOM 669 C C . PRO A 1 83 ? 0.543 2.203 2.198 1.00 97.44 83 PRO A C 1
ATOM 671 O O . PRO A 1 83 ? 1.409 1.736 2.939 1.00 97.44 83 PRO A O 1
ATOM 674 N N . MET A 1 84 ? -0.741 2.287 2.541 1.00 97.88 84 MET A N 1
ATOM 675 C CA . MET A 1 84 ? -1.321 1.793 3.790 1.00 97.88 84 MET A CA 1
ATOM 676 C C . MET A 1 84 ? -2.754 1.341 3.511 1.00 97.88 84 MET A C 1
ATOM 678 O O . MET A 1 84 ? -3.498 2.081 2.846 1.00 97.88 84 MET A O 1
ATOM 682 N N . VAL A 1 85 ? -3.113 0.169 4.025 1.00 98.38 85 VAL A N 1
ATOM 683 C CA . VAL A 1 85 ? -4.474 -0.380 4.083 1.00 98.38 85 VAL A CA 1
ATOM 684 C C . VAL A 1 85 ? -4.783 -0.781 5.526 1.00 98.38 85 VAL A C 1
ATOM 686 O O . VAL A 1 85 ? -3.872 -1.111 6.285 1.00 98.38 85 VAL A O 1
ATOM 689 N N . VAL A 1 86 ? -6.053 -0.693 5.912 1.00 98.81 86 VAL A N 1
ATOM 690 C CA . VAL A 1 86 ? -6.537 -1.072 7.245 1.00 98.81 86 VAL A CA 1
ATOM 691 C C . VAL A 1 86 ? -7.714 -2.003 7.033 1.00 98.81 86 VAL A C 1
ATOM 693 O O . VAL A 1 86 ? -8.654 -1.619 6.336 1.00 98.81 86 VAL A O 1
ATOM 696 N N . TYR A 1 87 ? -7.612 -3.226 7.537 1.00 98.81 87 TYR A N 1
ATOM 697 C CA . TYR A 1 87 ? -8.564 -4.292 7.244 1.00 98.81 87 TYR A CA 1
ATOM 698 C C . TYR A 1 87 ? -8.422 -5.430 8.256 1.00 98.81 87 TYR A C 1
ATOM 700 O O . TYR A 1 87 ? -7.320 -5.639 8.749 1.00 98.81 87 TYR A O 1
ATOM 708 N N . ASP A 1 88 ? -9.501 -6.159 8.537 1.00 98.69 88 ASP A N 1
ATOM 709 C CA . ASP A 1 88 ? -9.458 -7.430 9.281 1.00 98.69 88 ASP A CA 1
ATOM 710 C C . ASP A 1 88 ? -8.900 -8.509 8.352 1.00 98.69 88 ASP A C 1
ATOM 712 O O . ASP A 1 88 ? -9.616 -9.047 7.506 1.00 98.69 88 ASP A O 1
ATOM 716 N N . LEU A 1 89 ? -7.582 -8.702 8.398 1.00 98.75 89 LEU A N 1
ATOM 717 C CA . LEU A 1 89 ? -6.857 -9.519 7.431 1.00 98.75 89 LEU A CA 1
ATOM 718 C C . LEU A 1 89 ? -6.855 -10.999 7.813 1.00 98.75 89 LEU A C 1
ATOM 720 O O . LEU A 1 89 ? -6.764 -11.837 6.917 1.00 98.75 89 LEU A O 1
ATOM 724 N N . ASP A 1 90 ? -6.940 -11.330 9.105 1.00 98.19 90 ASP A N 1
ATOM 725 C CA . ASP A 1 90 ? -6.966 -12.725 9.562 1.00 98.19 90 ASP A CA 1
ATOM 726 C C . ASP A 1 90 ? -8.374 -13.268 9.872 1.00 98.19 90 ASP A C 1
ATOM 728 O O . ASP A 1 90 ? -8.564 -14.497 9.909 1.00 98.19 90 ASP A O 1
ATOM 732 N N . GLY A 1 91 ? -9.372 -12.385 9.952 1.00 97.56 91 GLY A N 1
ATOM 733 C CA . GLY A 1 91 ? -10.782 -12.702 10.143 1.00 97.56 91 GLY A CA 1
ATOM 734 C C . GLY A 1 91 ? -11.189 -12.850 11.609 1.00 97.56 91 GLY A C 1
ATOM 735 O O . GLY A 1 91 ? -12.168 -13.556 11.882 1.00 97.56 91 GLY A O 1
ATOM 736 N N . ASP A 1 92 ? -10.444 -12.273 12.558 1.00 98.06 92 ASP A N 1
ATOM 737 C CA . ASP A 1 92 ? -10.759 -12.342 13.992 1.00 98.06 92 ASP A CA 1
ATOM 738 C C . ASP A 1 92 ? -11.831 -11.329 14.449 1.00 98.06 92 ASP A C 1
ATOM 740 O O . ASP A 1 92 ? -12.283 -11.375 15.603 1.00 98.06 92 ASP A O 1
ATOM 744 N N . GLY A 1 93 ? -12.297 -10.473 13.533 1.00 98.12 93 GLY A N 1
ATOM 745 C CA . GLY A 1 93 ? -13.267 -9.412 13.780 1.00 98.12 93 GLY A CA 1
ATOM 746 C C . GLY A 1 93 ? -12.638 -8.068 14.145 1.00 98.12 93 GLY A C 1
ATOM 747 O O . GLY A 1 93 ? -13.377 -7.158 14.522 1.00 98.12 93 GLY A O 1
ATOM 748 N N . LYS A 1 94 ? -11.311 -7.929 14.065 1.00 98.69 94 LYS A N 1
ATOM 749 C CA . LYS A 1 94 ? -10.570 -6.694 14.335 1.00 98.69 94 LYS A CA 1
ATOM 750 C C . LYS A 1 94 ? -9.620 -6.408 13.190 1.00 98.69 94 LYS A C 1
ATOM 752 O O . LYS A 1 94 ? -9.051 -7.304 12.595 1.00 98.69 94 LYS A O 1
ATOM 757 N N . ALA A 1 95 ? -9.448 -5.135 12.872 1.00 98.88 95 ALA A N 1
ATOM 758 C CA . ALA A 1 95 ? -8.610 -4.742 11.758 1.00 98.88 95 ALA A CA 1
ATOM 759 C C . ALA A 1 95 ? -7.135 -4.570 12.135 1.00 98.88 95 ALA A C 1
ATOM 761 O O . ALA A 1 95 ? -6.786 -3.907 13.114 1.00 98.88 95 ALA A O 1
ATOM 762 N N . GLU A 1 96 ? -6.258 -5.058 11.264 1.00 98.94 96 GLU A N 1
ATOM 763 C CA . GLU A 1 96 ? -4.829 -4.769 11.236 1.00 98.94 96 GLU A CA 1
ATOM 764 C C . GLU A 1 96 ? -4.513 -3.564 10.344 1.00 98.94 96 GLU A C 1
ATOM 766 O O . GLU A 1 96 ? -5.320 -3.096 9.535 1.00 98.94 96 GLU A O 1
ATOM 771 N N . VAL A 1 97 ? -3.269 -3.091 10.437 1.00 98.94 97 VAL A N 1
ATOM 772 C CA . VAL A 1 97 ? -2.700 -2.095 9.523 1.00 98.94 97 VAL A CA 1
ATOM 773 C C . VAL A 1 97 ? -1.590 -2.733 8.693 1.00 98.94 97 VAL A C 1
ATOM 775 O O . VAL A 1 97 ? -0.525 -3.056 9.220 1.00 98.94 97 VAL A O 1
ATOM 778 N N . ALA A 1 98 ? -1.801 -2.856 7.382 1.00 98.88 98 ALA A N 1
ATOM 779 C CA . ALA A 1 98 ? -0.775 -3.274 6.426 1.00 98.88 98 ALA A CA 1
ATOM 780 C C . ALA A 1 98 ? -0.136 -2.042 5.774 1.00 98.88 98 ALA A C 1
ATOM 782 O O . ALA A 1 98 ? -0.828 -1.192 5.203 1.00 98.88 98 ALA A O 1
ATOM 783 N N . LEU A 1 99 ? 1.189 -1.929 5.843 1.00 98.81 99 LEU A N 1
ATOM 784 C CA . LEU A 1 99 ? 1.918 -0.782 5.300 1.00 98.81 99 LEU A CA 1
ATOM 785 C C . LEU A 1 99 ? 3.358 -1.123 4.920 1.00 98.81 99 LEU A C 1
ATOM 787 O O . LEU A 1 99 ? 3.954 -2.076 5.426 1.00 98.81 99 LEU A O 1
ATOM 791 N N . LYS A 1 100 ? 3.934 -0.290 4.052 1.00 98.69 100 LYS A N 1
ATOM 792 C CA . LYS A 1 100 ? 5.359 -0.357 3.720 1.00 98.69 100 LYS A CA 1
ATOM 793 C C . LYS A 1 100 ? 6.209 0.251 4.837 1.00 98.69 100 LYS A C 1
ATOM 795 O O . LYS A 1 100 ? 5.966 1.388 5.244 1.00 98.69 100 LYS A O 1
ATOM 800 N N . THR A 1 101 ? 7.233 -0.469 5.282 1.00 98.62 101 THR A N 1
ATOM 801 C CA . THR A 1 101 ? 8.192 -0.011 6.302 1.00 98.62 101 THR A CA 1
ATOM 802 C C . THR A 1 101 ? 9.639 -0.239 5.850 1.00 98.62 101 THR A C 1
ATOM 804 O O . THR A 1 101 ? 9.900 -0.837 4.804 1.00 98.62 101 THR A O 1
ATOM 807 N N . GLY A 1 102 ? 10.592 0.279 6.621 1.00 97.75 102 GLY A N 1
ATOM 808 C CA . GLY A 1 102 ? 12.023 0.055 6.431 1.00 97.75 102 GLY A CA 1
ATOM 809 C C . GLY A 1 102 ? 12.779 0.282 7.739 1.00 97.75 102 GLY A C 1
ATOM 810 O O . GLY A 1 102 ? 12.166 0.535 8.777 1.00 97.75 102 GLY A O 1
ATOM 811 N N . GLU A 1 103 ? 14.107 0.187 7.706 1.00 95.88 103 GLU A N 1
ATOM 812 C CA . GLU A 1 103 ? 14.939 0.270 8.914 1.00 95.88 103 GLU A CA 1
ATOM 813 C C . GLU A 1 103 ? 16.031 1.342 8.813 1.00 95.88 103 GLU A C 1
ATOM 815 O O . GLU A 1 103 ? 16.655 1.536 7.769 1.00 95.88 103 GLU A O 1
ATOM 820 N N . GLY A 1 104 ? 16.298 2.007 9.942 1.00 97.06 104 GLY A N 1
ATOM 821 C CA . GLY A 1 104 ? 17.383 2.977 10.082 1.00 97.06 104 GLY A CA 1
ATOM 822 C C . GLY A 1 104 ? 17.193 4.262 9.269 1.00 97.06 104 GLY A C 1
ATOM 823 O O . GLY A 1 104 ? 16.079 4.754 9.086 1.00 97.06 104 GLY A O 1
ATOM 824 N N . ASP A 1 105 ? 18.319 4.817 8.820 1.00 97.94 105 ASP A N 1
ATOM 825 C CA . ASP A 1 105 ? 18.387 5.988 7.943 1.00 97.94 105 ASP A CA 1
ATOM 826 C C . ASP A 1 105 ? 19.239 5.657 6.703 1.00 97.94 105 ASP A C 1
ATOM 828 O O . ASP A 1 105 ? 20.450 5.880 6.705 1.00 97.94 105 ASP A O 1
ATOM 832 N N . PRO A 1 106 ? 18.635 5.044 5.667 1.00 97.50 106 PRO A N 1
ATOM 833 C CA . PRO A 1 106 ? 19.334 4.603 4.459 1.00 97.50 106 PRO A CA 1
ATOM 834 C C . PRO A 1 106 ? 19.406 5.689 3.373 1.00 97.50 106 PRO A C 1
ATOM 836 O O . PRO A 1 106 ? 19.617 5.373 2.198 1.00 97.50 106 PRO A O 1
ATOM 839 N N . ARG A 1 107 ? 19.162 6.956 3.729 1.00 98.19 107 ARG A N 1
ATOM 840 C CA . ARG A 1 107 ? 19.156 8.054 2.763 1.00 98.19 107 ARG A CA 1
ATOM 841 C C . ARG A 1 107 ? 20.561 8.311 2.220 1.00 98.19 107 ARG A C 1
ATOM 843 O O . ARG A 1 107 ? 21.538 8.303 2.967 1.00 98.19 107 ARG A O 1
ATOM 850 N N . ASP A 1 108 ? 20.648 8.558 0.918 1.00 97.38 108 ASP A N 1
ATOM 851 C CA . ASP A 1 108 ? 21.872 9.028 0.270 1.00 97.38 108 ASP A CA 1
ATOM 852 C C . ASP A 1 108 ? 22.131 10.524 0.536 1.00 97.38 108 ASP A C 1
ATOM 854 O O . ASP A 1 108 ? 21.374 11.190 1.242 1.00 97.38 108 ASP A O 1
ATOM 858 N N . GLU A 1 109 ? 23.219 11.062 -0.024 1.00 97.06 109 GLU A N 1
ATOM 859 C CA . GLU A 1 109 ? 23.613 12.468 0.157 1.00 97.06 109 GLU A CA 1
ATOM 860 C C . GLU A 1 109 ? 22.576 13.474 -0.369 1.00 97.06 109 GLU A C 1
ATOM 862 O O . GLU A 1 109 ? 22.526 14.598 0.131 1.00 97.06 109 GLU A O 1
ATOM 867 N N . ASP A 1 110 ? 21.747 13.093 -1.351 1.00 95.44 110 ASP A N 1
ATOM 868 C CA . ASP A 1 110 ? 20.646 13.943 -1.822 1.00 95.44 110 ASP A CA 1
ATOM 869 C C . ASP A 1 110 ? 19.447 13.830 -0.860 1.00 95.44 110 ASP A C 1
ATOM 871 O O . ASP A 1 110 ? 18.717 14.790 -0.634 1.00 95.44 110 ASP A O 1
ATOM 875 N N . GLY A 1 111 ? 19.280 12.682 -0.203 1.00 97.19 111 GLY A N 1
ATOM 876 C CA . GLY A 1 111 ? 18.213 12.406 0.757 1.00 97.19 111 GLY A CA 1
ATOM 877 C C . GLY A 1 111 ? 17.201 11.377 0.254 1.00 97.19 111 GLY A C 1
ATOM 878 O O . GLY A 1 111 ? 16.124 11.250 0.841 1.00 97.19 111 GLY A O 1
ATOM 879 N N . ARG A 1 112 ? 17.510 10.667 -0.839 1.00 98.00 112 ARG A N 1
ATOM 880 C CA . ARG A 1 112 ? 16.683 9.575 -1.370 1.00 98.00 112 ARG A CA 1
ATOM 881 C C . ARG A 1 112 ? 16.999 8.273 -0.666 1.00 98.00 112 ARG A C 1
ATOM 883 O O . ARG A 1 112 ? 18.156 7.976 -0.385 1.00 98.00 112 ARG A O 1
ATOM 890 N N . VAL A 1 113 ? 15.988 7.436 -0.489 1.00 97.69 113 VAL A N 1
ATOM 891 C CA . VAL A 1 113 ? 16.172 6.053 -0.061 1.00 97.69 113 VAL A CA 1
ATOM 892 C C . VAL A 1 113 ? 16.351 5.189 -1.304 1.00 97.69 113 VAL A C 1
ATOM 894 O O . VAL A 1 113 ? 15.395 4.760 -1.946 1.00 97.69 113 VAL A O 1
ATOM 897 N N . THR A 1 114 ? 17.604 4.930 -1.670 1.00 96.50 114 THR A N 1
ATOM 898 C CA . THR A 1 114 ? 17.972 4.096 -2.834 1.00 96.50 114 THR A CA 1
ATOM 899 C C . THR A 1 114 ? 18.481 2.708 -2.446 1.00 96.50 114 THR A C 1
ATOM 901 O O . THR A 1 114 ? 18.651 1.854 -3.313 1.00 96.50 114 THR A O 1
ATOM 904 N N . SER A 1 115 ? 18.660 2.455 -1.148 1.00 95.88 115 SER A N 1
ATOM 905 C CA . SER A 1 115 ? 19.116 1.182 -0.589 1.00 95.88 115 SER A CA 1
ATOM 906 C C . SER A 1 115 ? 18.394 0.864 0.730 1.00 95.88 115 SER A C 1
ATOM 908 O O . SER A 1 115 ? 17.430 1.544 1.092 1.00 95.88 115 SER A O 1
ATOM 910 N N . GLY A 1 116 ? 18.844 -0.180 1.429 1.00 96.38 116 GLY A N 1
ATOM 911 C CA . GLY A 1 116 ? 18.283 -0.619 2.707 1.00 96.38 116 GLY A CA 1
ATOM 912 C C . GLY A 1 116 ? 17.091 -1.575 2.566 1.00 96.38 116 GLY A C 1
ATOM 913 O O . GLY A 1 116 ? 16.496 -1.671 1.487 1.00 96.38 116 GLY A O 1
ATOM 914 N N . PRO A 1 117 ? 16.763 -2.306 3.646 1.00 96.62 117 PRO A N 1
ATOM 915 C CA . PRO A 1 117 ? 15.651 -3.245 3.650 1.00 96.62 117 PRO A CA 1
ATOM 916 C C . PRO A 1 117 ? 14.307 -2.510 3.576 1.00 96.62 117 PRO A C 1
ATOM 918 O O . PRO A 1 117 ? 14.131 -1.439 4.160 1.00 96.62 117 PRO A O 1
ATOM 921 N N . GLU A 1 118 ? 13.359 -3.113 2.865 1.00 98.38 118 GLU A N 1
ATOM 922 C CA . GLU A 1 118 ? 11.982 -2.644 2.728 1.00 98.38 118 GLU A CA 1
ATOM 923 C C . GLU A 1 118 ? 11.051 -3.813 3.008 1.00 98.38 118 GLU A C 1
ATOM 925 O O . GLU A 1 118 ? 11.263 -4.903 2.478 1.00 98.38 118 GLU A O 1
ATOM 930 N N . TRP A 1 119 ? 10.008 -3.576 3.792 1.00 98.69 119 TRP A N 1
ATOM 931 C CA . TRP A 1 119 ? 9.096 -4.627 4.223 1.00 98.69 119 TRP A CA 1
ATOM 932 C C . TRP A 1 119 ? 7.651 -4.269 3.897 1.00 98.69 119 TRP A C 1
ATOM 934 O O . TRP A 1 119 ? 7.269 -3.097 3.940 1.00 98.69 119 TRP A O 1
ATOM 944 N N . LEU A 1 120 ? 6.833 -5.286 3.636 1.00 98.88 120 LEU A N 1
ATOM 945 C CA . LEU A 1 120 ? 5.430 -5.248 4.035 1.00 98.88 120 LEU A CA 1
ATOM 946 C C . LEU A 1 120 ? 5.388 -5.614 5.523 1.00 98.88 120 LEU A C 1
ATOM 948 O O . LEU A 1 120 ? 5.804 -6.715 5.880 1.00 98.88 120 LEU A O 1
ATOM 952 N N . SER A 1 121 ? 4.867 -4.722 6.364 1.00 98.88 121 SER A N 1
ATOM 953 C CA . SER A 1 121 ? 4.607 -4.993 7.783 1.00 98.88 121 SER A CA 1
ATOM 954 C C . SER A 1 121 ? 3.106 -5.050 8.051 1.00 98.88 121 SER A C 1
ATOM 956 O O . SER A 1 121 ? 2.354 -4.235 7.513 1.00 98.88 121 SER A O 1
ATOM 958 N N . ILE A 1 122 ? 2.696 -5.963 8.931 1.00 98.94 122 ILE A N 1
ATOM 959 C CA . ILE A 1 122 ? 1.358 -6.011 9.531 1.00 98.94 122 ILE A CA 1
ATOM 960 C C . ILE A 1 122 ? 1.470 -5.533 10.973 1.00 98.94 122 ILE A C 1
ATOM 962 O O . ILE A 1 122 ? 2.236 -6.101 11.758 1.00 98.94 122 ILE A O 1
ATOM 966 N N . LEU A 1 123 ? 0.728 -4.486 11.317 1.00 98.94 123 LEU A N 1
ATOM 967 C CA . LEU A 1 123 ? 0.621 -3.983 12.680 1.00 98.94 123 LEU A CA 1
ATOM 968 C C . LEU A 1 123 ? -0.722 -4.380 13.281 1.00 98.94 123 LEU A C 1
ATOM 970 O O . LEU A 1 123 ? -1.747 -4.319 12.607 1.00 98.94 123 LEU A O 1
ATOM 974 N N . ASP A 1 124 ? -0.703 -4.700 14.566 1.00 98.81 124 ASP A N 1
ATOM 975 C CA . ASP A 1 124 ? -1.910 -4.814 15.375 1.00 98.81 124 ASP A CA 1
ATOM 976 C C . ASP A 1 124 ? -2.669 -3.479 15.408 1.00 98.81 124 ASP A C 1
ATOM 978 O O . ASP A 1 124 ? -2.075 -2.435 15.703 1.00 98.81 124 ASP A O 1
ATOM 982 N N . GLY A 1 125 ? -3.972 -3.505 15.121 1.00 98.69 125 GLY A N 1
ATOM 983 C CA . GLY A 1 125 ? -4.795 -2.298 15.073 1.00 98.69 125 GLY A CA 1
ATOM 984 C C . GLY A 1 125 ? -4.892 -1.556 16.403 1.00 98.69 125 GLY A C 1
ATOM 985 O O . GLY A 1 125 ? -4.895 -0.324 16.425 1.00 98.69 125 GLY A O 1
ATOM 986 N N . MET A 1 126 ? -4.890 -2.279 17.524 1.00 98.62 126 MET A N 1
ATOM 987 C CA . MET A 1 126 ? -5.058 -1.708 18.862 1.00 98.62 126 MET A CA 1
ATOM 988 C C . MET A 1 126 ? -3.757 -1.232 19.492 1.00 98.62 126 MET A C 1
ATOM 990 O O . MET A 1 126 ? -3.788 -0.328 20.328 1.00 98.62 126 MET A O 1
ATOM 994 N N . THR A 1 127 ? -2.621 -1.835 19.137 1.00 98.75 127 THR A N 1
ATOM 995 C CA . THR A 1 127 ? -1.339 -1.569 19.811 1.00 98.75 127 THR A CA 1
ATOM 996 C C . THR A 1 127 ? -0.264 -0.961 18.913 1.00 98.75 127 THR A C 1
ATOM 998 O O . THR A 1 127 ? 0.683 -0.364 19.427 1.00 98.75 127 THR A O 1
ATOM 1001 N N . GLY A 1 128 ? -0.367 -1.101 17.587 1.00 98.62 128 GLY A N 1
ATOM 1002 C CA . GLY A 1 128 ? 0.663 -0.663 16.637 1.00 98.62 128 GLY A CA 1
ATOM 1003 C C . GLY A 1 128 ? 1.942 -1.517 16.665 1.00 98.62 128 GLY A C 1
ATOM 1004 O O . GLY A 1 128 ? 2.943 -1.181 16.007 1.00 98.62 128 GLY A O 1
ATOM 1005 N N . GLU A 1 129 ? 1.935 -2.614 17.431 1.00 98.56 129 GLU A N 1
ATOM 1006 C CA . GLU A 1 129 ? 3.005 -3.609 17.452 1.00 98.56 129 GLU A CA 1
ATOM 1007 C C . GLU A 1 129 ? 3.048 -4.362 16.123 1.00 98.56 129 GLU A C 1
ATOM 1009 O O . GLU A 1 129 ? 2.017 -4.740 15.573 1.00 98.56 129 GLU A O 1
ATOM 1014 N N . GLU A 1 130 ? 4.251 -4.605 15.605 1.00 98.62 130 GLU A N 1
ATOM 1015 C CA . GLU A 1 130 ? 4.415 -5.417 14.401 1.00 98.62 130 GLU A CA 1
ATOM 1016 C C . GLU A 1 130 ? 4.151 -6.892 14.729 1.00 98.62 130 GLU A C 1
ATOM 1018 O O . GLU A 1 130 ? 4.795 -7.464 15.610 1.00 98.62 130 GLU A O 1
ATOM 1023 N N . ARG A 1 131 ? 3.191 -7.496 14.023 1.00 98.62 131 ARG A N 1
ATOM 1024 C CA . ARG A 1 131 ? 2.812 -8.908 14.166 1.00 98.62 131 ARG A CA 1
ATOM 1025 C C . ARG A 1 131 ? 3.539 -9.797 13.162 1.00 98.62 131 ARG A C 1
ATOM 1027 O O . ARG A 1 131 ? 3.968 -10.892 13.515 1.00 98.62 131 ARG A O 1
ATOM 1034 N N . ALA A 1 132 ? 3.715 -9.315 11.934 1.00 98.81 132 ALA A N 1
ATOM 1035 C CA . ALA A 1 132 ? 4.421 -10.021 10.871 1.00 98.81 132 ALA A CA 1
ATOM 1036 C C . ALA A 1 132 ? 5.080 -9.039 9.900 1.00 98.81 132 ALA A C 1
ATOM 1038 O O . ALA A 1 132 ? 4.640 -7.897 9.759 1.00 98.81 132 ALA A O 1
ATOM 1039 N N . ARG A 1 133 ? 6.111 -9.513 9.193 1.00 98.69 133 ARG A N 1
ATOM 1040 C CA . ARG A 1 133 ? 6.704 -8.803 8.058 1.00 98.69 133 ARG A CA 1
ATOM 1041 C C . ARG A 1 133 ? 7.313 -9.753 7.031 1.00 98.69 133 ARG A C 1
ATOM 1043 O O . ARG A 1 133 ? 7.772 -10.836 7.393 1.00 98.69 133 ARG A O 1
ATOM 1050 N N . VAL A 1 134 ? 7.345 -9.319 5.776 1.00 98.88 134 VAL A N 1
ATOM 1051 C CA . VAL A 1 134 ? 8.021 -9.980 4.641 1.00 98.88 134 VAL A CA 1
ATOM 1052 C C . VAL A 1 134 ? 8.678 -8.930 3.751 1.00 98.88 134 VAL A C 1
ATOM 1054 O O . VAL A 1 134 ? 8.343 -7.748 3.845 1.00 98.88 134 VAL A O 1
ATOM 1057 N N . ASP A 1 135 ? 9.618 -9.344 2.900 1.00 98.44 135 ASP A N 1
ATOM 1058 C CA . ASP A 1 135 ? 10.294 -8.442 1.962 1.00 98.44 135 ASP A CA 1
ATOM 1059 C C . ASP A 1 135 ? 9.294 -7.738 1.030 1.00 98.44 135 ASP A C 1
ATOM 1061 O O . ASP A 1 135 ? 8.398 -8.358 0.453 1.00 98.44 135 ASP A O 1
ATOM 1065 N N . TRP A 1 136 ? 9.481 -6.434 0.834 1.00 98.50 136 TRP A N 1
ATOM 1066 C CA . TRP A 1 136 ? 8.791 -5.685 -0.215 1.00 98.50 136 TRP A CA 1
ATOM 1067 C C . TRP A 1 136 ? 9.356 -6.056 -1.604 1.00 98.50 136 TRP A C 1
ATOM 1069 O O . TRP A 1 136 ? 10.556 -6.324 -1.715 1.00 98.50 136 TRP A O 1
ATOM 1079 N N . PRO A 1 137 ? 8.561 -6.025 -2.698 1.00 97.06 137 PRO A N 1
ATOM 1080 C CA . PRO A 1 137 ? 9.060 -6.278 -4.054 1.00 97.06 137 PRO A CA 1
ATOM 1081 C C . PRO A 1 137 ? 10.349 -5.509 -4.401 1.00 97.06 137 PRO A C 1
ATOM 1083 O O . PRO A 1 137 ? 10.414 -4.289 -4.253 1.00 97.06 137 PRO A O 1
ATOM 1086 N N . ASN A 1 138 ? 11.382 -6.209 -4.886 1.00 92.50 138 ASN A N 1
ATOM 1087 C CA . ASN A 1 138 ? 12.730 -5.654 -5.096 1.00 92.50 138 ASN A CA 1
ATOM 1088 C C . ASN A 1 138 ? 12.745 -4.459 -6.087 1.00 92.50 138 ASN A C 1
ATOM 1090 O O . ASN A 1 138 ? 12.054 -4.461 -7.105 1.00 92.50 138 ASN A O 1
ATOM 1094 N N . ARG A 1 139 ? 13.558 -3.435 -5.787 1.00 94.50 139 ARG A N 1
ATOM 1095 C CA . ARG A 1 139 ? 13.795 -2.223 -6.600 1.00 94.50 139 ARG A CA 1
ATOM 1096 C C . ARG A 1 139 ? 14.809 -2.391 -7.738 1.00 94.50 139 ARG A C 1
ATOM 1098 O O . ARG A 1 139 ? 14.886 -1.520 -8.599 1.00 94.50 139 ARG A O 1
ATOM 1105 N N . GLU A 1 140 ? 15.592 -3.463 -7.766 1.00 92.81 140 GLU A N 1
ATOM 1106 C CA . GLU A 1 140 ? 16.675 -3.669 -8.748 1.00 92.81 140 GLU A CA 1
ATOM 1107 C C . GLU A 1 140 ? 16.175 -3.852 -10.187 1.00 92.81 140 GLU A C 1
ATOM 1109 O O . GLU A 1 140 ? 16.923 -3.658 -11.142 1.00 92.81 140 GLU A O 1
ATOM 1114 N N . LEU A 1 141 ? 14.895 -4.183 -10.351 1.00 89.94 141 LEU A N 1
ATOM 1115 C CA . LEU A 1 141 ? 14.258 -4.417 -11.648 1.00 89.94 141 LEU A CA 1
ATOM 1116 C C . LEU A 1 141 ? 13.989 -3.119 -12.431 1.00 89.94 141 LEU A C 1
ATOM 1118 O O . LEU A 1 141 ? 13.609 -3.157 -13.601 1.00 89.94 141 LEU A O 1
ATOM 1122 N N . TYR A 1 142 ? 14.167 -1.960 -11.795 1.00 94.25 142 TYR A N 1
ATOM 1123 C CA . TYR A 1 142 ? 13.732 -0.672 -12.317 1.00 94.25 142 TYR A CA 1
ATOM 1124 C C . TYR A 1 142 ? 14.914 0.159 -12.824 1.00 94.25 142 TYR A C 1
ATOM 1126 O O . TYR A 1 142 ? 15.938 0.266 -12.151 1.00 94.25 142 TYR A O 1
ATOM 1134 N N . PRO A 1 143 ? 14.780 0.839 -13.977 1.00 94.38 143 PRO A N 1
ATOM 1135 C CA . PRO A 1 143 ? 15.911 1.537 -14.589 1.00 94.38 143 PRO A CA 1
ATOM 1136 C C . PRO A 1 143 ? 16.268 2.862 -13.901 1.00 94.38 143 PRO A C 1
ATOM 1138 O O . PRO A 1 143 ? 17.272 3.481 -14.248 1.00 94.38 143 PRO A O 1
ATOM 1141 N N . SER A 1 144 ? 15.438 3.355 -12.979 1.00 96.06 144 SER A N 1
ATOM 1142 C CA . SER A 1 144 ? 15.733 4.562 -12.206 1.00 96.06 144 SER A CA 1
ATOM 1143 C C . SER A 1 144 ? 14.916 4.630 -10.918 1.00 96.06 144 SER A C 1
ATOM 1145 O O . SER A 1 144 ? 13.878 3.976 -10.791 1.00 96.06 144 SER A O 1
ATOM 1147 N N . TYR A 1 145 ? 15.346 5.503 -10.001 1.00 96.81 145 TYR A N 1
ATOM 1148 C CA . TYR A 1 145 ? 14.642 5.806 -8.752 1.00 96.81 145 TYR A CA 1
ATOM 1149 C C . TYR A 1 145 ? 13.162 6.148 -8.965 1.00 96.81 145 TYR A C 1
ATOM 1151 O O . TYR A 1 145 ? 12.310 5.662 -8.232 1.00 96.81 145 TYR A O 1
ATOM 1159 N N . ASN A 1 146 ? 12.832 6.928 -10.002 1.00 96.75 146 ASN A N 1
ATOM 1160 C CA . ASN A 1 146 ? 11.444 7.304 -10.275 1.00 96.75 146 ASN A CA 1
ATOM 1161 C C . ASN A 1 146 ? 10.532 6.091 -10.504 1.00 96.75 146 ASN A C 1
ATOM 1163 O O . ASN A 1 146 ? 9.383 6.104 -10.072 1.00 96.75 146 ASN A O 1
ATOM 1167 N N . TYR A 1 147 ? 11.035 5.072 -11.203 1.00 96.31 147 TYR A N 1
ATOM 1168 C CA . TYR A 1 147 ? 10.267 3.865 -11.491 1.00 96.31 147 TYR A CA 1
ATOM 1169 C C . TYR A 1 147 ? 10.245 2.904 -10.296 1.00 96.31 147 TYR A C 1
ATOM 1171 O O . TYR A 1 147 ? 9.209 2.307 -10.033 1.00 96.31 147 TYR A O 1
ATOM 1179 N N . ALA A 1 148 ? 11.352 2.800 -9.553 1.00 96.75 148 ALA A N 1
ATOM 1180 C CA . ALA A 1 148 ? 11.439 1.971 -8.348 1.00 96.75 148 ALA A CA 1
ATOM 1181 C C . ALA A 1 148 ? 10.549 2.478 -7.198 1.00 96.75 148 ALA A C 1
ATOM 1183 O O . ALA A 1 148 ? 10.064 1.695 -6.383 1.00 96.75 148 ALA A O 1
ATOM 1184 N N . SER A 1 149 ? 10.329 3.791 -7.126 1.00 97.31 149 SER A N 1
ATOM 1185 C CA . SER A 1 149 ? 9.629 4.458 -6.024 1.00 97.31 149 SER A CA 1
ATOM 1186 C C . SER A 1 149 ? 8.141 4.676 -6.307 1.00 97.31 149 SER A C 1
ATOM 1188 O O . SER A 1 149 ? 7.599 5.737 -6.008 1.00 97.31 149 SER A O 1
ATOM 1190 N N . ARG A 1 150 ? 7.473 3.678 -6.893 1.00 96.81 150 ARG A N 1
ATOM 1191 C CA . ARG A 1 150 ? 6.017 3.642 -7.095 1.00 96.81 150 ARG A CA 1
ATOM 1192 C C . ARG A 1 150 ? 5.494 2.375 -6.434 1.00 96.81 150 ARG A C 1
ATOM 1194 O O . ARG A 1 150 ? 5.867 1.281 -6.842 1.00 96.81 150 ARG A O 1
ATOM 1201 N N . ASN A 1 151 ? 4.741 2.530 -5.352 1.00 97.88 151 ASN A N 1
ATOM 1202 C CA . ASN A 1 151 ? 4.360 1.434 -4.469 1.00 97.88 151 ASN A CA 1
ATOM 1203 C C . ASN A 1 151 ? 2.876 1.556 -4.128 1.00 97.88 151 ASN A C 1
ATOM 1205 O O . ASN A 1 151 ? 2.421 2.650 -3.783 1.00 97.88 151 ASN A O 1
ATOM 1209 N N . GLN A 1 152 ? 2.141 0.450 -4.198 1.00 97.88 152 GLN A N 1
ATOM 1210 C CA . GLN A 1 152 ? 0.700 0.419 -3.946 1.00 97.88 152 GLN A CA 1
ATOM 1211 C C . GLN A 1 152 ? 0.319 -0.805 -3.105 1.00 97.88 152 GLN A C 1
ATOM 1213 O O . GLN A 1 152 ? 1.083 -1.765 -3.000 1.00 97.88 152 GLN A O 1
ATOM 1218 N N . LEU A 1 153 ? -0.837 -0.712 -2.447 1.00 98.25 153 LEU A N 1
ATOM 1219 C CA . LEU A 1 153 ? -1.463 -1.798 -1.697 1.00 98.25 153 LEU A CA 1
ATOM 1220 C C . LEU A 1 153 ? -2.962 -1.791 -1.988 1.00 98.25 153 LEU A C 1
ATOM 1222 O O . LEU A 1 153 ? -3.571 -0.715 -1.994 1.00 98.25 153 LEU A O 1
ATOM 1226 N N . CYS A 1 154 ? -3.555 -2.972 -2.120 1.00 97.31 154 CYS A N 1
ATOM 1227 C CA . CYS A 1 154 ? -4.999 -3.170 -2.019 1.00 97.31 154 CYS A CA 1
ATOM 1228 C C . CYS A 1 154 ? -5.315 -4.452 -1.237 1.00 97.31 154 CYS A C 1
ATOM 1230 O O . CYS A 1 154 ? -4.415 -5.222 -0.893 1.00 97.31 154 CYS A O 1
ATOM 1232 N N . VAL A 1 155 ? -6.595 -4.638 -0.925 1.00 98.69 155 VAL A N 1
ATOM 1233 C CA . VAL A 1 155 ? -7.133 -5.894 -0.398 1.00 98.69 155 VAL A CA 1
ATOM 1234 C C . VAL A 1 155 ? -7.961 -6.537 -1.504 1.00 98.69 155 VAL A C 1
ATOM 1236 O O . VAL A 1 155 ? -8.683 -5.818 -2.191 1.00 98.69 155 VAL A O 1
ATOM 1239 N N . ALA A 1 156 ? -7.836 -7.852 -1.667 1.00 98.69 156 ALA A N 1
ATOM 1240 C CA . ALA A 1 156 ? -8.609 -8.647 -2.619 1.00 98.69 156 ALA A CA 1
ATOM 1241 C C . ALA A 1 156 ? -9.019 -9.984 -1.989 1.00 98.69 156 ALA A C 1
ATOM 1243 O O . ALA A 1 156 ? -8.253 -10.584 -1.232 1.00 98.69 156 ALA A O 1
ATOM 1244 N N . TYR A 1 157 ? -10.208 -10.464 -2.319 1.00 98.69 157 TYR A N 1
ATOM 1245 C CA . TYR A 1 157 ? -10.754 -11.755 -1.926 1.00 98.69 157 TYR A CA 1
ATOM 1246 C C . TYR A 1 157 ? -10.473 -12.798 -3.013 1.00 98.69 157 TYR A C 1
ATOM 1248 O O . TYR A 1 157 ? -11.363 -13.229 -3.740 1.00 98.69 157 TYR A O 1
ATOM 1256 N N . LEU A 1 158 ? -9.215 -13.231 -3.113 1.00 98.69 158 LEU A N 1
ATOM 1257 C CA . LEU A 1 158 ? -8.737 -14.125 -4.184 1.00 98.69 158 LEU A CA 1
ATOM 1258 C C . LEU A 1 158 ? -9.339 -15.544 -4.147 1.00 98.69 158 LEU A C 1
ATOM 1260 O O . LEU A 1 158 ? -9.193 -16.309 -5.087 1.00 98.69 158 LEU A O 1
ATOM 1264 N N . ASP A 1 159 ? -9.977 -15.943 -3.047 1.00 98.19 159 ASP A N 1
ATOM 1265 C CA . ASP A 1 159 ? -10.753 -17.189 -2.932 1.00 98.19 159 ASP A CA 1
ATOM 1266 C C . ASP A 1 159 ? -12.263 -16.919 -2.736 1.00 98.19 15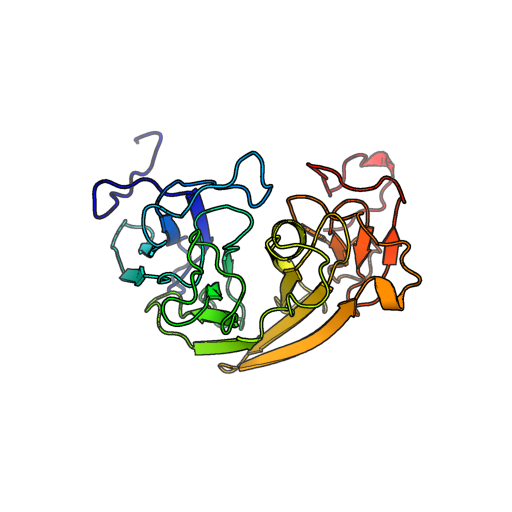9 ASP A C 1
ATOM 1268 O O . ASP A 1 159 ? -13.027 -17.828 -2.382 1.00 98.19 159 ASP A O 1
ATOM 1272 N N . GLY A 1 160 ? -12.668 -15.655 -2.905 1.00 97.94 160 GLY A N 1
ATOM 1273 C CA . GLY A 1 160 ? -14.012 -15.134 -2.672 1.00 97.94 160 GLY A CA 1
ATOM 1274 C C . GLY A 1 160 ? -14.398 -14.943 -1.204 1.00 97.94 160 GLY A C 1
ATOM 1275 O O . GLY A 1 160 ? -15.560 -14.662 -0.910 1.00 97.94 160 GLY A O 1
ATOM 1276 N N . LYS A 1 161 ? -13.490 -15.187 -0.243 1.00 97.62 161 LYS A N 1
ATOM 1277 C CA . LYS A 1 161 ? -13.847 -15.266 1.193 1.00 97.62 161 LYS A CA 1
ATOM 1278 C C . LYS A 1 161 ? -12.806 -14.719 2.162 1.00 97.62 161 LYS A C 1
ATOM 1280 O O . LYS A 1 161 ? -13.180 -14.159 3.188 1.00 97.62 161 LYS A O 1
ATOM 1285 N N . THR A 1 162 ? -11.532 -14.901 1.865 1.00 98.00 162 THR A N 1
ATOM 1286 C CA . THR A 1 162 ? -10.402 -14.555 2.717 1.00 98.00 162 THR A CA 1
ATOM 1287 C C . THR A 1 162 ? -9.746 -13.283 2.183 1.00 98.00 162 THR A C 1
ATOM 1289 O O . THR A 1 162 ? -9.277 -13.280 1.041 1.00 98.00 162 THR A O 1
ATOM 1292 N N . PRO A 1 163 ? -9.673 -12.204 2.979 1.00 98.44 163 PRO A N 1
ATOM 1293 C CA . PRO A 1 163 ? -8.996 -10.991 2.551 1.00 98.44 163 PRO A CA 1
ATOM 1294 C C . PRO A 1 163 ? -7.491 -11.237 2.411 1.00 98.44 163 PRO A C 1
ATOM 1296 O O . PRO A 1 163 ? -6.823 -11.730 3.318 1.00 98.44 163 PRO A O 1
ATOM 1299 N N . CYS A 1 164 ? -6.948 -10.875 1.255 1.00 98.75 164 CYS A N 1
ATOM 1300 C CA . CYS A 1 164 ? -5.531 -10.986 0.933 1.00 98.75 164 CYS A CA 1
ATOM 1301 C C . CYS A 1 164 ? -4.943 -9.592 0.711 1.00 98.75 164 CYS A C 1
ATOM 1303 O O . CYS A 1 164 ? -5.592 -8.721 0.136 1.00 98.75 164 CYS A O 1
ATOM 1305 N N . VAL A 1 165 ? -3.695 -9.378 1.127 1.00 98.81 165 VAL A N 1
ATOM 1306 C CA . VAL A 1 165 ? -2.960 -8.138 0.857 1.00 98.81 165 VAL A CA 1
ATOM 1307 C C . VAL A 1 165 ? -2.245 -8.275 -0.477 1.00 98.81 165 VAL A C 1
ATOM 1309 O O . VAL A 1 165 ? -1.385 -9.144 -0.637 1.00 98.81 165 VAL A O 1
ATOM 1312 N N . ILE A 1 166 ? -2.554 -7.384 -1.415 1.00 98.88 166 ILE A N 1
ATOM 1313 C CA . ILE A 1 166 ? -1.852 -7.297 -2.693 1.00 98.88 166 ILE A CA 1
ATOM 1314 C C . ILE A 1 166 ? -0.819 -6.181 -2.615 1.00 98.88 166 ILE A C 1
ATOM 1316 O O . ILE A 1 166 ? -1.136 -5.047 -2.252 1.00 98.88 166 ILE A O 1
ATOM 1320 N N . VAL A 1 167 ? 0.42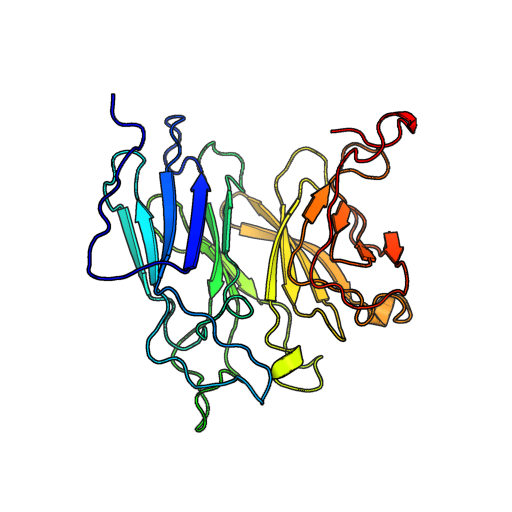3 -6.514 -2.954 1.00 98.81 167 VAL A N 1
ATOM 1321 C CA . VAL A 1 167 ? 1.586 -5.634 -2.862 1.00 98.81 167 VAL A CA 1
ATOM 1322 C C . VAL A 1 167 ? 2.134 -5.361 -4.244 1.00 98.81 167 VAL A C 1
ATOM 1324 O O . VAL A 1 167 ? 2.602 -6.282 -4.906 1.00 98.81 167 VAL A O 1
ATOM 1327 N N . GLU A 1 168 ? 2.144 -4.096 -4.654 1.00 98.25 168 GLU A N 1
ATOM 1328 C CA . GLU A 1 168 ? 2.688 -3.688 -5.946 1.00 98.25 168 GLU A CA 1
ATOM 1329 C C . GLU A 1 168 ? 3.910 -2.782 -5.777 1.00 98.25 168 GLU A C 1
ATOM 1331 O O . GLU A 1 168 ? 3.904 -1.809 -5.011 1.00 98.25 168 GLU A O 1
ATOM 1336 N N . ARG A 1 169 ? 4.937 -3.052 -6.586 1.00 97.94 169 ARG A N 1
ATOM 1337 C CA . ARG A 1 169 ? 5.893 -2.039 -7.033 1.00 97.94 169 ARG A CA 1
ATOM 1338 C C . ARG A 1 169 ? 5.763 -1.860 -8.544 1.00 97.94 169 ARG A C 1
ATOM 1340 O O . ARG A 1 169 ? 5.646 -2.842 -9.271 1.00 97.94 169 ARG A O 1
ATOM 1347 N N . GLY A 1 170 ? 5.837 -0.615 -9.002 1.00 94.94 170 GLY A N 1
ATOM 1348 C CA . GLY A 1 170 ? 5.740 -0.256 -10.413 1.00 94.94 170 GLY A CA 1
ATOM 1349 C C . GLY A 1 170 ? 4.625 0.740 -10.704 1.00 94.94 170 GLY A C 1
ATOM 1350 O O . GLY A 1 170 ? 4.032 1.303 -9.790 1.00 94.94 170 GLY A O 1
ATOM 1351 N N . THR A 1 171 ? 4.461 1.027 -12.000 1.00 94.19 171 THR A N 1
ATOM 1352 C CA . THR A 1 171 ? 3.278 1.608 -12.674 1.00 94.19 171 THR A CA 1
ATOM 1353 C C . THR A 1 171 ? 3.637 1.778 -14.164 1.00 94.19 171 THR A C 1
ATOM 1355 O O . THR A 1 171 ? 3.079 1.137 -15.047 1.00 94.19 171 THR A O 1
ATOM 1358 N N . TYR A 1 172 ? 4.642 2.620 -14.449 1.00 94.88 172 TYR A N 1
ATOM 1359 C CA . TYR A 1 172 ? 4.977 3.105 -15.801 1.00 94.88 172 TYR A CA 1
ATOM 1360 C C . TYR A 1 172 ? 5.916 2.203 -16.619 1.00 94.88 172 TYR A C 1
ATOM 1362 O O . TYR A 1 172 ? 6.160 2.469 -17.794 1.00 94.88 172 TYR A O 1
ATOM 1370 N N . ASN A 1 173 ? 6.515 1.192 -15.994 1.00 92.50 173 ASN A N 1
ATOM 1371 C CA . ASN A 1 173 ? 7.474 0.289 -16.627 1.00 92.50 173 ASN A CA 1
ATOM 1372 C C . ASN A 1 173 ? 7.174 -1.138 -16.158 1.00 92.50 173 ASN A C 1
ATOM 1374 O O . ASN A 1 173 ? 6.036 -1.574 -16.317 1.00 92.50 173 ASN A O 1
ATOM 1378 N N . VAL A 1 174 ? 8.157 -1.832 -15.584 1.00 92.62 174 VAL A N 1
ATOM 1379 C CA . VAL A 1 174 ? 7.967 -3.083 -14.862 1.00 92.62 174 VAL A CA 1
ATOM 1380 C C . VAL A 1 174 ? 6.870 -2.885 -13.823 1.00 92.62 174 VAL A C 1
ATOM 1382 O O . VAL A 1 174 ? 6.761 -1.818 -13.207 1.00 92.62 174 VAL A O 1
ATOM 1385 N N . ILE A 1 175 ? 6.052 -3.914 -13.679 1.00 95.31 175 ILE A N 1
ATOM 1386 C CA . ILE A 1 175 ? 5.040 -4.028 -12.642 1.00 95.31 175 ILE A CA 1
ATOM 1387 C C . ILE A 1 175 ? 5.294 -5.381 -11.984 1.00 95.31 175 ILE A C 1
ATOM 1389 O O . ILE A 1 175 ? 5.384 -6.400 -12.670 1.00 95.31 175 ILE A O 1
ATOM 1393 N N . HIS A 1 176 ? 5.475 -5.367 -10.669 1.00 95.88 176 HIS A N 1
ATOM 1394 C CA . HIS A 1 176 ? 5.741 -6.551 -9.863 1.00 95.88 176 HIS A CA 1
ATOM 1395 C C . HIS A 1 176 ? 4.721 -6.587 -8.733 1.00 95.88 176 HIS A C 1
ATOM 1397 O O . HIS A 1 176 ? 4.688 -5.678 -7.898 1.00 95.88 176 HIS A O 1
ATOM 1403 N N . VAL A 1 177 ? 3.909 -7.640 -8.726 1.00 98.06 177 VAL A N 1
ATOM 1404 C CA . VAL A 1 177 ? 2.798 -7.813 -7.795 1.00 98.06 177 VAL A CA 1
ATOM 1405 C C . VAL A 1 177 ? 2.976 -9.104 -7.010 1.00 98.06 177 VAL A C 1
ATOM 1407 O O . VAL A 1 177 ? 3.430 -10.113 -7.548 1.00 98.06 177 VAL A O 1
ATOM 1410 N N . VAL A 1 178 ? 2.642 -9.073 -5.727 1.00 98.69 178 VAL A N 1
ATOM 1411 C CA . VAL A 1 178 ? 2.669 -10.248 -4.855 1.00 98.69 178 VAL A CA 1
ATOM 1412 C C . VAL A 1 178 ? 1.418 -10.254 -3.999 1.00 98.69 178 VAL A C 1
ATOM 1414 O O . VAL A 1 178 ? 1.069 -9.223 -3.425 1.00 98.69 178 VAL A O 1
ATOM 1417 N N . ALA A 1 179 ? 0.775 -11.409 -3.884 1.00 98.88 179 ALA A N 1
ATOM 1418 C CA . ALA A 1 179 ? -0.360 -11.602 -2.996 1.00 98.88 179 ALA A CA 1
ATOM 1419 C C . ALA A 1 179 ? 0.056 -12.350 -1.730 1.00 98.88 179 ALA A C 1
ATOM 1421 O O . ALA A 1 179 ? 0.745 -13.374 -1.792 1.00 98.88 179 ALA A O 1
ATOM 1422 N N . TYR A 1 180 ? -0.409 -11.863 -0.582 1.00 98.94 180 TYR A N 1
ATOM 1423 C CA . TYR A 1 180 ? -0.195 -12.485 0.718 1.00 98.94 180 TYR A CA 1
ATOM 1424 C C . TYR A 1 180 ? -1.518 -12.711 1.450 1.00 98.94 180 TYR A C 1
ATOM 1426 O O . TYR A 1 180 ? -2.341 -11.806 1.547 1.00 98.94 180 TYR A O 1
ATOM 1434 N N . GLU A 1 181 ? -1.682 -13.891 2.043 1.00 98.75 181 GLU A N 1
ATOM 1435 C CA . GLU A 1 181 ? -2.656 -14.120 3.117 1.00 98.75 181 GLU A CA 1
ATOM 1436 C C . GLU A 1 181 ? -1.967 -13.837 4.460 1.00 98.75 181 GLU A C 1
ATOM 1438 O O . GLU A 1 181 ? -0.836 -14.288 4.676 1.00 98.75 181 GLU A O 1
ATOM 1443 N N . TYR A 1 182 ? -2.633 -13.121 5.368 1.00 98.75 182 TYR A N 1
ATOM 1444 C CA . TYR A 1 182 ? -2.198 -12.988 6.759 1.00 98.75 182 TYR A CA 1
ATOM 1445 C C . TYR A 1 182 ? -3.080 -13.861 7.653 1.00 98.75 182 TYR A C 1
ATOM 1447 O O . TYR A 1 182 ? -4.291 -13.691 7.690 1.00 98.75 182 TYR A O 1
ATOM 1455 N N . ARG A 1 183 ? -2.482 -14.829 8.353 1.00 97.38 183 ARG A N 1
ATOM 1456 C CA . ARG A 1 183 ? -3.202 -15.726 9.268 1.00 97.38 183 ARG A CA 1
ATOM 1457 C C . ARG A 1 183 ? -2.268 -16.266 10.341 1.00 97.38 183 ARG A C 1
ATOM 1459 O O . ARG A 1 183 ? -1.096 -16.537 10.072 1.00 97.38 183 ARG A O 1
ATOM 1466 N N . ASP A 1 184 ? -2.777 -16.414 11.563 1.00 95.50 184 ASP A N 1
ATOM 1467 C CA . ASP A 1 184 ? -2.031 -16.933 12.720 1.00 95.50 184 ASP A CA 1
ATOM 1468 C C . ASP A 1 184 ? -0.684 -16.212 12.950 1.00 95.50 184 ASP A C 1
ATOM 1470 O O . ASP A 1 184 ? 0.347 -16.835 13.239 1.00 95.50 184 ASP A O 1
ATOM 1474 N N . GLY A 1 185 ? -0.669 -14.884 12.774 1.00 96.69 185 GLY A N 1
ATOM 1475 C CA . GLY A 1 185 ? 0.527 -14.058 12.953 1.00 96.69 185 GLY A CA 1
ATOM 1476 C C . GLY A 1 185 ? 1.600 -14.244 11.875 1.00 96.69 185 GLY A C 1
ATOM 1477 O O . GLY A 1 185 ? 2.774 -13.969 12.127 1.00 96.69 185 GLY A O 1
ATOM 1478 N N . LYS A 1 186 ? 1.247 -14.750 10.686 1.00 98.25 186 LYS A N 1
ATOM 1479 C CA . LYS A 1 186 ? 2.190 -14.988 9.584 1.00 98.25 186 LYS A CA 1
ATOM 1480 C C . LYS A 1 186 ? 1.625 -14.523 8.252 1.00 98.25 186 LYS A C 1
ATOM 1482 O O . LYS A 1 186 ? 0.449 -14.710 7.972 1.00 98.25 186 LYS A O 1
ATOM 1487 N N . LEU A 1 187 ? 2.505 -13.987 7.412 1.00 98.75 187 LEU A N 1
ATOM 1488 C CA . LEU A 1 187 ? 2.224 -13.725 6.004 1.00 98.75 187 LEU A CA 1
ATOM 1489 C C . LEU A 1 187 ? 2.645 -14.933 5.166 1.00 98.75 187 LEU A C 1
ATOM 1491 O O . LEU A 1 187 ? 3.796 -15.373 5.232 1.00 98.75 187 LEU A O 1
ATOM 1495 N N . ARG A 1 188 ? 1.717 -15.458 4.370 1.00 98.62 188 ARG A N 1
ATOM 1496 C CA . ARG A 1 188 ? 1.941 -16.554 3.428 1.00 98.62 188 ARG A CA 1
ATOM 1497 C C . ARG A 1 188 ? 1.780 -16.032 2.009 1.00 98.62 188 ARG A C 1
ATOM 1499 O O . ARG A 1 188 ? 0.706 -15.569 1.646 1.00 98.62 188 ARG A O 1
ATOM 1506 N N . GLU A 1 189 ? 2.842 -16.126 1.214 1.00 98.75 189 GLU A N 1
ATOM 1507 C CA . GLU A 1 189 ? 2.780 -15.811 -0.217 1.00 98.75 189 GLU A CA 1
ATOM 1508 C C . GLU A 1 189 ? 1.818 -16.780 -0.915 1.00 98.75 189 GLU A C 1
ATOM 1510 O O . GLU A 1 189 ? 1.904 -17.997 -0.721 1.00 98.75 189 GLU A O 1
ATOM 1515 N N . LEU A 1 190 ? 0.884 -16.229 -1.685 1.00 98.69 190 LEU A N 1
ATOM 1516 C CA . LEU A 1 190 ? -0.074 -16.985 -2.489 1.00 98.69 190 LEU A CA 1
ATOM 1517 C C . LEU A 1 190 ? 0.457 -17.152 -3.906 1.00 98.69 190 LEU A C 1
ATOM 1519 O O . LEU A 1 190 ? 0.589 -18.271 -4.398 1.00 98.69 190 LEU A O 1
ATOM 1523 N N . TRP A 1 191 ? 0.817 -16.030 -4.519 1.00 98.44 191 TRP A N 1
ATOM 1524 C CA . TRP A 1 191 ? 1.431 -15.964 -5.831 1.00 98.44 191 TRP A CA 1
ATOM 1525 C C . TRP A 1 191 ? 2.268 -14.696 -5.960 1.00 98.44 191 TRP A C 1
ATOM 1527 O O . TRP A 1 191 ? 2.149 -13.743 -5.183 1.00 98.44 191 TRP A O 1
ATOM 1537 N N . ARG A 1 192 ? 3.113 -14.701 -6.986 1.00 97.56 192 ARG A N 1
ATOM 1538 C CA . ARG A 1 192 ? 3.960 -13.591 -7.396 1.00 97.56 192 ARG A CA 1
ATOM 1539 C C . ARG A 1 192 ? 3.891 -13.475 -8.904 1.00 97.56 192 ARG A C 1
ATOM 1541 O O . ARG A 1 192 ? 4.032 -14.476 -9.596 1.00 97.56 192 ARG A O 1
ATOM 1548 N N . TRP A 1 193 ? 3.706 -12.254 -9.374 1.00 96.06 193 TRP A N 1
ATOM 1549 C CA . TRP A 1 193 ? 3.533 -11.948 -10.781 1.00 96.06 193 TRP A CA 1
ATOM 1550 C C . TRP A 1 193 ? 4.487 -10.839 -11.219 1.00 96.06 193 TRP A C 1
ATOM 1552 O O . TRP A 1 193 ? 4.730 -9.869 -10.489 1.00 96.06 193 TRP A O 1
ATOM 1562 N N . HIS A 1 194 ? 5.020 -10.975 -12.431 1.00 90.81 194 HIS A N 1
ATOM 1563 C CA . HIS A 1 194 ? 5.945 -10.019 -13.023 1.00 90.81 194 HIS A CA 1
ATOM 1564 C C . HIS A 1 194 ? 5.691 -9.862 -14.533 1.00 90.81 194 HIS A C 1
ATOM 1566 O O . HIS A 1 194 ? 5.724 -10.841 -15.276 1.00 90.81 194 HIS A O 1
ATOM 1572 N N . ASP A 1 195 ? 5.555 -8.623 -15.028 1.00 88.12 195 ASP A N 1
ATOM 1573 C CA . ASP A 1 195 ? 5.193 -8.334 -16.436 1.00 88.12 195 ASP A CA 1
ATOM 1574 C C . ASP A 1 195 ? 6.088 -9.030 -17.479 1.00 88.12 195 ASP A C 1
ATOM 1576 O O . ASP A 1 195 ? 5.626 -9.457 -18.539 1.00 88.12 195 ASP A O 1
ATOM 1580 N N . ALA A 1 196 ? 7.391 -9.116 -17.195 1.00 85.38 196 ALA A N 1
ATOM 1581 C CA . ALA A 1 196 ? 8.367 -9.734 -18.091 1.00 85.38 196 ALA A CA 1
ATOM 1582 C C . ALA A 1 196 ? 8.130 -11.235 -18.337 1.00 85.38 196 ALA A C 1
ATOM 1584 O O . ALA A 1 196 ? 8.584 -11.741 -19.364 1.00 85.38 196 ALA A O 1
ATOM 1585 N N . GLU A 1 197 ? 7.434 -11.930 -17.435 1.00 86.12 197 GLU A N 1
ATOM 1586 C CA . GLU A 1 197 ? 7.092 -13.351 -17.585 1.00 86.12 197 GLU A CA 1
ATOM 1587 C C . GLU A 1 197 ? 5.932 -13.550 -18.577 1.00 86.12 197 GLU A C 1
ATOM 1589 O O . GLU A 1 197 ? 5.832 -14.595 -19.213 1.00 86.12 197 GLU A O 1
ATOM 1594 N N . GLU A 1 198 ? 5.148 -12.494 -18.821 1.00 88.38 198 GLU A N 1
ATOM 1595 C CA . GLU A 1 198 ? 3.962 -12.464 -19.691 1.00 88.38 198 GLU A CA 1
ATOM 1596 C C . GLU A 1 198 ? 4.240 -11.787 -21.048 1.00 88.38 198 GLU A C 1
ATOM 1598 O O . GLU A 1 198 ? 3.387 -11.135 -21.659 1.00 88.38 198 GLU A O 1
ATOM 1603 N N . GLY A 1 199 ? 5.490 -11.844 -21.517 1.00 83.94 199 GLY A N 1
ATOM 1604 C CA . GLY A 1 199 ? 5.887 -11.253 -22.800 1.00 83.94 199 GLY A CA 1
ATOM 1605 C C . GLY A 1 199 ? 5.828 -9.718 -22.850 1.00 83.94 199 GLY A C 1
ATOM 1606 O O . GLY A 1 199 ? 5.985 -9.140 -23.926 1.00 83.94 199 GLY A O 1
ATOM 1607 N N . GLY A 1 200 ? 5.638 -9.046 -21.707 1.00 86.31 200 GLY A N 1
ATOM 1608 C CA . GLY A 1 200 ? 5.738 -7.592 -21.558 1.00 86.31 200 GLY A CA 1
ATOM 1609 C C . GLY A 1 200 ? 4.523 -6.783 -22.019 1.00 86.31 200 GLY A C 1
ATOM 1610 O O . GLY A 1 200 ? 4.597 -5.554 -22.014 1.00 86.31 200 GLY A O 1
ATOM 1611 N N . ILE A 1 201 ? 3.403 -7.416 -22.389 1.00 92.62 201 ILE A N 1
ATOM 1612 C CA . ILE A 1 201 ? 2.188 -6.695 -22.831 1.00 92.62 201 ILE A CA 1
ATOM 1613 C C . ILE A 1 201 ? 1.558 -5.842 -21.715 1.00 92.62 201 ILE A C 1
ATOM 1615 O O . ILE A 1 201 ? 0.882 -4.857 -21.991 1.00 92.62 201 ILE A O 1
ATOM 1619 N N . TYR A 1 202 ? 1.845 -6.181 -20.457 1.00 95.94 202 TYR A N 1
ATOM 1620 C CA . TYR A 1 202 ? 1.396 -5.472 -19.257 1.00 95.94 202 TYR A CA 1
ATOM 1621 C C . TYR A 1 202 ? 2.297 -4.290 -18.869 1.00 95.94 202 TYR A C 1
ATOM 1623 O O . TYR A 1 202 ? 1.971 -3.517 -17.966 1.00 95.94 202 TYR A O 1
ATOM 1631 N N . ARG A 1 203 ? 3.441 -4.122 -19.543 1.00 94.75 203 ARG A N 1
ATOM 1632 C CA . ARG A 1 203 ? 4.413 -3.083 -19.210 1.00 94.75 203 ARG A CA 1
ATOM 1633 C C . ARG A 1 203 ? 3.814 -1.692 -19.376 1.00 94.75 203 ARG A C 1
ATOM 1635 O O . ARG A 1 203 ? 3.262 -1.355 -20.425 1.00 94.75 203 ARG A O 1
ATOM 1642 N N . GLY A 1 204 ? 3.981 -0.864 -18.348 1.00 95.69 204 GLY A N 1
ATOM 1643 C CA . GLY A 1 204 ? 3.540 0.529 -18.364 1.00 95.69 204 GLY A CA 1
ATOM 1644 C C . GLY A 1 204 ? 2.028 0.722 -18.442 1.00 95.69 204 GLY A C 1
ATOM 1645 O O . GLY A 1 204 ? 1.592 1.794 -18.849 1.00 95.69 204 GLY A O 1
ATOM 1646 N N . GLN A 1 205 ? 1.246 -0.297 -18.082 1.00 97.19 205 GLN A N 1
ATOM 1647 C CA . GLN A 1 205 ? -0.218 -0.239 -18.044 1.00 97.19 205 GLN A CA 1
ATOM 1648 C C . GLN A 1 205 ? -0.758 0.181 -16.670 1.00 97.19 205 GLN A C 1
ATOM 1650 O O . GLN A 1 205 ? -1.956 0.424 -16.537 1.00 97.19 205 GLN A O 1
ATOM 1655 N N . GLY A 1 206 ? 0.111 0.269 -15.658 1.00 96.75 206 GLY A N 1
ATOM 1656 C CA . GLY A 1 206 ? -0.289 0.564 -14.290 1.00 96.75 206 GLY A CA 1
ATOM 1657 C C . GLY A 1 206 ? -0.887 1.965 -14.149 1.00 96.75 206 GLY A C 1
ATOM 1658 O O . GLY A 1 206 ? -0.532 2.869 -14.906 1.00 96.75 206 GLY A O 1
ATOM 1659 N N . ALA A 1 207 ? -1.725 2.172 -13.142 1.00 96.62 207 ALA A N 1
ATOM 1660 C CA . ALA A 1 207 ? -2.363 3.421 -12.759 1.00 96.62 207 ALA A CA 1
ATOM 1661 C C . ALA A 1 207 ? -1.826 3.949 -11.430 1.00 96.62 207 ALA A C 1
ATOM 1663 O O . ALA A 1 207 ? -0.916 3.393 -10.830 1.00 96.62 207 ALA A O 1
ATOM 1664 N N . HIS A 1 208 ? -2.402 5.044 -10.948 1.00 94.50 208 HIS A N 1
ATOM 1665 C CA . HIS A 1 208 ? -2.101 5.632 -9.638 1.00 94.50 208 HIS A CA 1
ATOM 1666 C C . HIS A 1 208 ? -3.030 5.156 -8.519 1.00 94.50 208 HIS A C 1
ATOM 1668 O O . HIS A 1 208 ? -3.141 5.785 -7.465 1.00 94.50 208 HIS A O 1
ATOM 1674 N N . SER A 1 209 ? -3.694 4.038 -8.779 1.00 92.44 209 SER A N 1
ATOM 1675 C CA . SER A 1 209 ? -4.612 3.349 -7.894 1.00 92.44 209 SER A CA 1
ATOM 1676 C C . SER A 1 209 ? -4.612 1.863 -8.237 1.00 92.44 209 SER A C 1
ATOM 1678 O O . SER A 1 209 ? -4.344 1.495 -9.381 1.00 92.44 209 SER A O 1
ATOM 1680 N N . MET A 1 210 ? -4.999 1.046 -7.263 1.00 94.38 210 MET A N 1
ATOM 1681 C CA . MET A 1 210 ? -5.365 -0.354 -7.445 1.00 94.38 210 MET A CA 1
ATOM 1682 C C . MET A 1 210 ? -6.825 -0.539 -7.044 1.00 94.38 210 MET A C 1
ATOM 1684 O O . MET A 1 210 ? -7.318 0.155 -6.145 1.00 94.38 210 MET A O 1
ATOM 1688 N N . HIS A 1 211 ? -7.493 -1.489 -7.681 1.00 94.75 211 HIS A N 1
ATOM 1689 C CA . HIS A 1 211 ? -8.825 -1.936 -7.293 1.00 94.75 211 HIS A CA 1
ATOM 1690 C C . HIS A 1 211 ? -8.900 -3.459 -7.370 1.00 94.75 211 HIS A C 1
ATOM 1692 O O . HIS A 1 211 ? -8.114 -4.071 -8.087 1.00 94.75 211 HIS A O 1
ATOM 1698 N N . ALA A 1 212 ? -9.820 -4.057 -6.624 1.00 97.62 212 ALA A N 1
ATOM 1699 C CA . ALA A 1 212 ? -10.088 -5.484 -6.671 1.00 97.62 212 ALA A CA 1
ATOM 1700 C C . ALA A 1 212 ? -11.594 -5.682 -6.854 1.00 97.62 212 ALA A C 1
ATOM 1702 O O . ALA A 1 212 ? -12.366 -4.953 -6.225 1.00 97.62 212 ALA A O 1
ATOM 1703 N N . ALA A 1 213 ? -11.982 -6.561 -7.772 1.00 97.00 213 ALA A N 1
ATOM 1704 C CA . ALA A 1 213 ? -13.376 -6.897 -8.040 1.00 97.00 213 ALA A CA 1
ATOM 1705 C C . ALA A 1 213 ? -13.464 -8.195 -8.847 1.00 97.00 213 ALA A C 1
ATOM 1707 O O . ALA A 1 213 ? -12.625 -8.409 -9.720 1.00 97.00 213 ALA A O 1
ATOM 1708 N N . ASP A 1 214 ? -14.516 -8.974 -8.613 1.00 96.69 214 ASP A N 1
ATOM 1709 C CA . ASP A 1 214 ? -14.945 -10.075 -9.482 1.00 96.69 214 ASP A CA 1
ATOM 1710 C C . ASP A 1 214 ? -15.450 -9.528 -10.823 1.00 96.69 214 ASP A C 1
ATOM 1712 O O . ASP A 1 214 ? -16.442 -8.788 -10.884 1.00 96.69 214 ASP A O 1
ATOM 1716 N N . VAL A 1 215 ? -14.738 -9.837 -11.907 1.00 94.31 215 VAL A N 1
ATOM 1717 C CA . VAL A 1 215 ? -15.061 -9.350 -13.255 1.00 94.31 215 VAL A CA 1
ATOM 1718 C C . VAL A 1 215 ? -15.288 -10.444 -14.278 1.00 94.31 215 VAL A C 1
ATOM 1720 O O . VAL A 1 215 ? -15.716 -10.127 -15.394 1.00 94.31 215 VAL A O 1
ATOM 1723 N N . ASP A 1 216 ? -15.052 -11.702 -13.921 1.00 93.94 216 ASP A N 1
ATOM 1724 C CA . ASP A 1 216 ? -15.384 -12.854 -14.757 1.00 93.94 216 ASP A CA 1
ATOM 1725 C C . ASP A 1 216 ? -16.533 -13.727 -14.207 1.00 93.94 216 ASP A C 1
ATOM 1727 O O . ASP A 1 216 ? -17.048 -14.602 -14.916 1.00 93.94 216 ASP A O 1
ATOM 1731 N N . GLY A 1 217 ? -17.037 -13.396 -13.017 1.00 94.00 217 GLY A N 1
ATOM 1732 C CA . GLY A 1 217 ? -18.223 -13.965 -12.390 1.00 94.00 217 GLY A CA 1
ATOM 1733 C C . GLY A 1 217 ? -17.974 -15.285 -11.666 1.00 94.00 217 GLY A C 1
ATOM 1734 O O . GLY A 1 217 ? -18.928 -16.057 -11.482 1.00 94.00 217 GLY A O 1
ATOM 1735 N N . ASP A 1 218 ? -16.729 -15.596 -11.301 1.00 96.12 218 ASP A N 1
ATOM 1736 C CA . ASP A 1 218 ? -16.382 -16.826 -10.589 1.00 96.12 218 ASP A CA 1
ATOM 1737 C C . ASP A 1 218 ? -16.497 -16.718 -9.050 1.00 96.12 218 ASP A C 1
ATOM 1739 O O . ASP A 1 218 ? -16.421 -17.735 -8.338 1.00 96.12 218 ASP A O 1
ATOM 1743 N N . GLY A 1 219 ? -16.790 -15.514 -8.545 1.00 97.00 219 GLY A N 1
ATOM 1744 C CA . GLY A 1 219 ? -16.941 -15.194 -7.130 1.00 97.00 219 GLY A CA 1
ATOM 1745 C C . GLY A 1 219 ? -15.636 -14.835 -6.421 1.00 97.00 219 GLY A C 1
ATOM 1746 O O . GLY A 1 219 ? -15.621 -14.868 -5.187 1.00 97.00 219 GLY A O 1
ATOM 1747 N N . ARG A 1 220 ? -14.551 -14.558 -7.148 1.00 98.38 220 ARG A N 1
ATOM 1748 C CA . ARG A 1 220 ? -13.238 -14.167 -6.620 1.00 98.38 220 ARG A CA 1
ATOM 1749 C C . ARG A 1 220 ? -12.831 -12.825 -7.197 1.00 98.38 220 ARG A C 1
ATOM 1751 O O . ARG A 1 220 ? -13.310 -12.419 -8.240 1.00 98.38 220 ARG A O 1
ATOM 1758 N N . ASP A 1 221 ? -11.968 -12.118 -6.479 1.00 98.69 221 ASP A N 1
ATOM 1759 C CA . ASP A 1 221 ? -11.510 -10.815 -6.943 1.00 98.69 221 ASP A CA 1
ATOM 1760 C C . ASP A 1 221 ? -10.324 -10.925 -7.908 1.00 98.69 221 ASP A C 1
ATOM 1762 O O . ASP A 1 221 ? -9.252 -11.417 -7.539 1.00 98.69 221 ASP A O 1
ATOM 1766 N N . GLU A 1 222 ? -10.453 -10.271 -9.058 1.00 98.56 222 GLU A N 1
ATOM 1767 C CA . GLU A 1 222 ? -9.338 -9.903 -9.919 1.00 98.56 222 GLU A CA 1
ATOM 1768 C C . GLU A 1 222 ? -8.736 -8.564 -9.480 1.00 98.56 222 GLU A C 1
ATOM 1770 O O . GLU A 1 222 ? -9.414 -7.680 -8.949 1.00 98.56 222 GLU A O 1
ATOM 1775 N N . VAL A 1 223 ? -7.449 -8.354 -9.763 1.00 98.31 223 VAL A N 1
ATOM 1776 C CA . VAL A 1 223 ? -6.720 -7.144 -9.368 1.00 98.31 223 VAL A CA 1
ATOM 1777 C C . VAL A 1 223 ? -6.524 -6.206 -10.555 1.00 98.31 223 VAL A C 1
ATOM 1779 O O . VAL A 1 223 ? -5.710 -6.445 -11.450 1.00 98.31 223 VAL A O 1
ATOM 1782 N N . PHE A 1 224 ? -7.205 -5.065 -10.512 1.00 97.94 224 PHE A N 1
ATOM 1783 C CA . PHE A 1 224 ? -7.011 -3.955 -11.435 1.00 97.94 224 PHE A CA 1
ATOM 1784 C C . PHE A 1 224 ? -5.780 -3.151 -11.059 1.00 97.94 224 PHE A C 1
ATOM 1786 O O . PHE A 1 224 ? -5.708 -2.541 -9.988 1.00 97.94 224 PHE A O 1
ATOM 1793 N N . LEU A 1 225 ? -4.852 -3.073 -12.005 1.00 96.94 225 LEU A N 1
ATOM 1794 C CA . LEU A 1 225 ? -3.664 -2.239 -11.886 1.00 96.94 225 LEU A CA 1
ATOM 1795 C C . LEU A 1 225 ? -3.786 -0.962 -12.705 1.00 96.94 225 LEU A C 1
ATOM 1797 O O . LEU A 1 225 ? -2.871 -0.160 -12.679 1.00 96.94 225 LEU A O 1
ATOM 1801 N N . GLY A 1 226 ? -4.871 -0.755 -13.455 1.00 96.50 226 GLY A N 1
ATOM 1802 C CA . GLY A 1 226 ? -5.032 0.360 -14.385 1.00 96.50 226 GLY A CA 1
ATOM 1803 C C . GLY A 1 226 ? -5.579 -0.104 -15.723 1.00 96.50 226 GLY A C 1
ATOM 1804 O O . GLY A 1 226 ? -6.708 -0.571 -15.814 1.00 96.50 226 GLY A O 1
ATOM 1805 N N . SER A 1 227 ? -4.761 0.004 -16.766 1.00 97.19 227 SER A N 1
ATOM 1806 C CA . SER A 1 227 ? -5.056 -0.503 -18.113 1.00 97.19 227 SER A CA 1
ATOM 1807 C C . SER A 1 227 ? -4.822 -2.016 -18.253 1.00 97.19 227 SER A C 1
ATOM 1809 O O . SER A 1 227 ? -4.804 -2.546 -19.368 1.00 97.19 227 SER A O 1
ATOM 1811 N N . CYS A 1 228 ? -4.604 -2.724 -17.147 1.00 97.06 228 CYS A N 1
ATOM 1812 C CA . CYS A 1 228 ? -4.501 -4.174 -17.107 1.00 97.06 228 CYS A CA 1
ATOM 1813 C C . CYS A 1 228 ? -5.033 -4.757 -15.796 1.00 97.06 228 CYS A C 1
ATOM 1815 O O . CYS A 1 228 ? -5.179 -4.044 -14.797 1.00 97.06 228 CYS A O 1
ATOM 1817 N N . VAL A 1 229 ? -5.302 -6.061 -15.841 1.00 97.56 229 VAL A N 1
ATOM 1818 C CA . VAL A 1 229 ? -5.886 -6.844 -14.753 1.00 97.56 229 VAL A CA 1
ATOM 1819 C C . VAL A 1 229 ? -5.106 -8.146 -14.574 1.00 97.56 229 VAL A C 1
ATOM 1821 O O . VAL A 1 229 ? -4.745 -8.793 -15.563 1.00 97.56 229 VAL A O 1
ATOM 1824 N N . ILE A 1 230 ? -4.832 -8.497 -13.318 1.00 97.88 230 ILE A N 1
ATOM 1825 C CA . ILE A 1 230 ? -4.293 -9.795 -12.894 1.00 97.88 230 ILE A CA 1
ATOM 1826 C C . ILE A 1 230 ? -5.449 -10.633 -12.350 1.00 97.88 230 ILE A C 1
ATOM 1828 O O . ILE A 1 230 ? -6.293 -10.115 -11.626 1.00 97.88 230 ILE A O 1
ATOM 1832 N N . ASP A 1 231 ? -5.451 -11.906 -12.710 1.00 98.19 231 ASP A N 1
ATOM 1833 C CA . ASP A 1 231 ? -6.421 -12.913 -12.299 1.00 98.19 231 ASP A CA 1
ATOM 1834 C C . ASP A 1 231 ? -6.276 -13.312 -10.814 1.00 98.19 231 ASP A C 1
ATOM 1836 O O . ASP A 1 231 ? -5.200 -13.134 -10.227 1.00 98.19 231 ASP A O 1
ATOM 1840 N N . ASP A 1 232 ? -7.306 -13.915 -10.216 1.00 98.31 232 ASP A N 1
ATOM 1841 C CA . ASP A 1 232 ? -7.327 -14.379 -8.812 1.00 98.31 232 ASP A CA 1
ATOM 1842 C C . ASP A 1 232 ? -6.105 -15.261 -8.456 1.00 98.31 232 ASP A C 1
ATOM 1844 O O . ASP A 1 232 ? -5.518 -15.211 -7.365 1.00 98.31 232 ASP A O 1
ATOM 1848 N N . ASN A 1 233 ? -5.682 -16.050 -9.441 1.00 97.19 233 ASN A N 1
ATOM 1849 C CA . ASN A 1 233 ? -4.621 -17.043 -9.386 1.00 97.19 233 ASN A CA 1
ATOM 1850 C C . ASN A 1 233 ? -3.220 -16.494 -9.708 1.00 97.19 233 ASN A C 1
ATOM 1852 O O . ASN A 1 233 ? -2.247 -17.255 -9.692 1.00 97.19 233 ASN A O 1
ATOM 1856 N N . GLY A 1 234 ? -3.102 -15.191 -9.972 1.00 96.38 234 GLY A N 1
ATOM 1857 C CA . GLY A 1 234 ? -1.828 -14.517 -10.193 1.00 96.38 234 GLY A CA 1
ATOM 1858 C C . GLY A 1 234 ? -1.300 -14.575 -11.624 1.00 96.38 234 GLY A C 1
ATOM 1859 O O . GLY A 1 234 ? -0.143 -14.220 -11.828 1.00 96.38 234 GLY A O 1
ATOM 1860 N N . ASN A 1 235 ? -2.099 -15.003 -12.606 1.00 96.19 235 ASN A N 1
ATOM 1861 C CA . ASN A 1 235 ? -1.770 -14.858 -14.028 1.00 96.19 235 ASN A CA 1
ATOM 1862 C C . ASN A 1 235 ? -2.279 -13.518 -14.574 1.00 96.19 235 ASN A C 1
ATOM 1864 O O . ASN A 1 235 ? -3.215 -12.929 -14.042 1.00 96.19 235 ASN A O 1
ATOM 1868 N N . GLY A 1 236 ? -1.697 -13.021 -15.665 1.00 96.50 236 GLY A N 1
ATOM 1869 C CA . GLY A 1 236 ? -2.284 -11.867 -16.344 1.00 96.50 236 GLY A CA 1
ATOM 1870 C C . GLY A 1 236 ? -3.630 -12.229 -16.986 1.00 96.50 236 GLY A C 1
ATOM 1871 O O . GLY A 1 236 ? -3.663 -13.104 -17.850 1.00 96.50 236 GLY A O 1
ATOM 1872 N N . LEU A 1 237 ? -4.714 -11.530 -16.63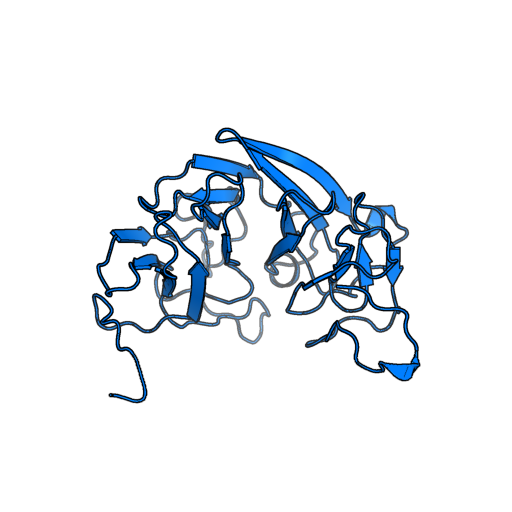0 1.00 96.69 237 LEU A N 1
ATOM 1873 C CA . LEU A 1 237 ? -6.033 -11.774 -17.221 1.00 96.69 237 LEU A CA 1
ATOM 1874 C C . LEU A 1 237 ? -6.173 -11.060 -18.572 1.00 96.69 237 LEU A C 1
ATOM 1876 O O . LEU A 1 237 ? -6.405 -11.686 -19.609 1.00 96.69 237 LEU A O 1
ATOM 1880 N N . TRP A 1 238 ? -5.995 -9.736 -18.586 1.00 96.25 238 TRP A N 1
ATOM 1881 C CA . TRP A 1 238 ? -5.956 -8.956 -19.824 1.00 96.25 238 TRP A CA 1
ATOM 1882 C C . TRP A 1 238 ? -5.229 -7.616 -19.672 1.00 96.25 238 TRP A C 1
ATOM 1884 O O . TRP A 1 238 ? -5.071 -7.058 -18.586 1.00 96.25 238 TRP A O 1
ATOM 1894 N N . SER A 1 239 ? -4.823 -7.051 -20.812 1.00 96.88 239 SER A N 1
ATOM 1895 C CA . SER A 1 239 ? -4.328 -5.678 -20.931 1.00 96.88 239 SER A CA 1
ATOM 1896 C C . SER A 1 239 ? -4.985 -4.973 -22.117 1.00 96.88 239 SER A C 1
ATOM 1898 O O . SER A 1 239 ? -5.131 -5.558 -23.190 1.00 96.88 239 SER A O 1
ATOM 1900 N N . THR A 1 240 ? -5.347 -3.699 -21.947 1.00 96.50 240 THR A N 1
ATOM 1901 C CA . THR A 1 240 ? -5.896 -2.875 -23.037 1.00 96.50 240 THR A CA 1
ATOM 1902 C C . THR A 1 240 ? -4.823 -2.375 -24.005 1.00 96.50 240 THR A C 1
ATOM 1904 O O . THR A 1 240 ? -5.147 -1.949 -25.114 1.00 96.50 240 THR A O 1
ATOM 1907 N N . GLY A 1 241 ? -3.551 -2.370 -23.589 1.00 95.81 241 GLY A N 1
ATOM 1908 C CA . GLY A 1 241 ? -2.444 -1.777 -24.339 1.00 95.81 241 GLY A CA 1
ATOM 1909 C C . GLY A 1 241 ? -2.485 -0.244 -24.435 1.00 95.81 241 GLY A C 1
ATOM 1910 O O . GLY A 1 241 ? -1.689 0.332 -25.177 1.00 95.81 241 GLY A O 1
ATOM 1911 N N . MET A 1 242 ? -3.381 0.434 -23.708 1.00 96.69 242 MET A N 1
ATOM 1912 C CA . MET A 1 242 ? -3.527 1.898 -23.757 1.00 96.69 242 MET A CA 1
ATOM 1913 C C . MET A 1 242 ? -2.455 2.649 -22.956 1.00 96.69 242 MET A C 1
ATOM 1915 O O . MET A 1 242 ? -2.332 3.867 -23.087 1.00 96.69 242 MET A O 1
ATOM 1919 N N . GLY A 1 243 ? -1.649 1.931 -22.172 1.00 96.75 243 GLY A N 1
ATOM 1920 C CA . GLY A 1 243 ? -0.627 2.518 -21.316 1.00 96.75 243 GLY A CA 1
ATOM 1921 C C . GLY A 1 243 ? -1.210 3.090 -20.030 1.00 96.75 243 GLY A C 1
ATOM 1922 O O . GLY A 1 243 ? -2.367 2.855 -19.686 1.00 96.75 243 GLY A O 1
ATOM 1923 N N . HIS A 1 244 ? -0.370 3.824 -19.314 1.00 97.38 244 HIS A N 1
ATOM 1924 C CA . HIS A 1 244 ? -0.654 4.362 -17.993 1.00 97.38 244 HIS A CA 1
ATOM 1925 C C . HIS A 1 244 ? -1.873 5.304 -17.972 1.00 97.38 244 HIS A C 1
ATOM 1927 O O . HIS A 1 244 ? -1.865 6.305 -18.699 1.00 97.38 244 HIS A O 1
ATOM 1933 N N . PRO A 1 245 ? -2.865 5.054 -17.094 1.00 96.56 245 PRO A N 1
ATOM 1934 C CA . PRO A 1 245 ? -3.897 6.024 -16.762 1.00 96.56 245 PRO A CA 1
ATOM 1935 C C . PRO A 1 245 ? -3.724 6.602 -15.344 1.00 96.56 245 PRO A C 1
ATOM 1937 O O . PRO A 1 245 ? -3.392 5.891 -14.399 1.00 96.56 245 PRO A O 1
ATOM 1940 N N . ASP A 1 246 ? -4.068 7.874 -15.148 1.00 94.56 246 ASP A N 1
ATOM 1941 C CA . ASP A 1 246 ? -4.137 8.458 -13.796 1.00 94.56 246 ASP A CA 1
ATOM 1942 C C . ASP A 1 246 ? -5.332 7.909 -12.995 1.00 94.56 246 ASP A C 1
ATOM 1944 O O . ASP A 1 246 ? -5.286 7.841 -11.767 1.00 94.56 246 ASP A O 1
ATOM 1948 N N . HIS A 1 247 ? -6.403 7.506 -13.689 1.00 91.19 247 HIS A N 1
ATOM 1949 C CA . HIS A 1 247 ? -7.649 7.029 -13.095 1.00 91.19 247 HIS A CA 1
ATOM 1950 C C . HIS A 1 247 ? -8.253 5.879 -13.896 1.00 91.19 247 HIS A C 1
ATOM 1952 O O . HIS A 1 247 ? -8.264 5.902 -15.127 1.00 91.19 247 HIS A O 1
ATOM 1958 N N . HIS A 1 248 ? -8.835 4.922 -13.182 1.00 92.56 248 HIS A N 1
ATOM 1959 C CA . HIS A 1 248 ? -9.727 3.910 -13.730 1.00 92.56 248 HIS A CA 1
ATOM 1960 C C . HIS A 1 248 ? -10.902 3.713 -12.765 1.00 92.56 248 HIS A C 1
ATOM 1962 O O . HIS A 1 248 ? -10.775 3.962 -11.565 1.00 92.56 248 HIS A O 1
ATOM 1968 N N . TYR A 1 249 ? -12.052 3.316 -13.303 1.00 92.44 249 TYR A N 1
ATOM 1969 C CA . TYR A 1 249 ? -13.279 3.097 -12.543 1.00 92.44 249 TYR A CA 1
ATOM 1970 C C . TYR A 1 249 ? -13.811 1.712 -12.875 1.00 92.44 249 TYR A C 1
ATOM 1972 O O . TYR A 1 249 ? -13.894 1.355 -14.050 1.00 92.44 249 TYR A O 1
ATOM 1980 N N . VAL A 1 250 ? -14.165 0.962 -11.838 1.00 91.31 250 VAL A N 1
ATOM 1981 C CA . VAL A 1 250 ? -14.665 -0.409 -11.929 1.00 91.31 250 VAL A CA 1
ATOM 1982 C C . VAL A 1 250 ? -16.022 -0.461 -11.237 1.00 91.31 250 VAL A C 1
ATOM 1984 O O . VAL A 1 250 ? -16.215 0.169 -10.197 1.00 91.31 250 VAL A O 1
ATOM 1987 N N . GLY A 1 251 ? -16.974 -1.151 -11.857 1.00 90.38 251 GLY A N 1
ATOM 1988 C CA . GLY A 1 251 ? -18.341 -1.303 -11.375 1.00 90.38 251 GLY A CA 1
ATOM 1989 C C . GLY A 1 251 ? -19.328 -1.477 -12.525 1.00 90.38 251 GLY A C 1
ATOM 1990 O O . GLY A 1 251 ? -18.963 -1.378 -13.700 1.00 90.38 251 GLY A O 1
ATOM 1991 N N . ASP A 1 252 ? -20.599 -1.678 -12.183 1.00 90.25 252 ASP A N 1
ATOM 1992 C CA . ASP A 1 252 ? -21.684 -1.776 -13.159 1.00 90.25 252 ASP A CA 1
ATOM 1993 C C . ASP A 1 252 ? -22.046 -0.394 -13.744 1.00 90.25 252 ASP A C 1
ATOM 1995 O O . ASP A 1 252 ? -22.988 0.282 -13.323 1.00 90.25 252 ASP A O 1
ATOM 1999 N N . ILE A 1 253 ? -21.222 0.079 -14.685 1.00 90.75 253 ILE A N 1
ATOM 2000 C CA . ILE A 1 253 ? -21.379 1.391 -15.335 1.00 90.75 253 ILE A CA 1
ATOM 2001 C C . ILE A 1 253 ? -22.519 1.368 -16.371 1.00 90.75 253 ILE A C 1
ATOM 2003 O O . ILE A 1 253 ? -23.179 2.389 -16.583 1.00 90.75 253 ILE A O 1
ATOM 2007 N N . ASP A 1 254 ? -22.751 0.223 -17.021 1.00 90.62 254 ASP A N 1
ATOM 2008 C CA . ASP A 1 254 ? -23.817 0.010 -18.009 1.00 90.62 254 ASP A CA 1
ATOM 2009 C C . ASP A 1 254 ? -24.674 -1.214 -17.621 1.00 90.62 254 ASP A C 1
ATOM 2011 O O . ASP A 1 254 ? -24.478 -2.307 -18.168 1.00 90.62 254 ASP A O 1
ATOM 2015 N N . PRO A 1 255 ? -25.671 -1.033 -16.728 1.00 87.25 255 PRO A N 1
ATOM 2016 C CA . PRO A 1 255 ? -26.471 -2.128 -16.167 1.00 87.25 255 PRO A CA 1
ATOM 2017 C C . PRO A 1 255 ? -27.323 -2.864 -17.203 1.00 87.25 255 PRO A C 1
ATOM 2019 O O . PRO A 1 255 ? -27.871 -3.931 -16.931 1.00 87.25 255 PRO A O 1
ATOM 2022 N N . ALA A 1 256 ? -27.459 -2.319 -18.417 1.00 90.25 256 ALA A N 1
ATOM 2023 C CA . ALA A 1 256 ? -28.170 -2.992 -19.496 1.00 90.25 256 ALA A CA 1
ATOM 2024 C C . ALA A 1 256 ? -27.392 -4.191 -20.067 1.00 90.25 256 ALA A C 1
ATOM 2026 O O . ALA A 1 256 ? -27.992 -5.006 -20.773 1.00 90.25 256 ALA A O 1
ATOM 2027 N N . LYS A 1 257 ? -26.083 -4.303 -19.790 1.00 80.44 257 LYS A N 1
ATOM 2028 C CA . LYS A 1 257 ? -25.232 -5.391 -20.293 1.00 80.44 257 LYS A CA 1
ATOM 2029 C C . LYS A 1 257 ? -25.142 -6.603 -19.366 1.00 80.44 257 LYS A C 1
ATOM 2031 O O . LYS A 1 257 ? -24.857 -7.679 -19.867 1.00 80.44 257 LYS A O 1
ATOM 2036 N N . GLY A 1 258 ? -25.479 -6.467 -18.081 1.00 62.28 258 GLY A N 1
ATOM 2037 C CA . GLY A 1 258 ? -25.759 -7.596 -17.179 1.00 62.28 258 GLY A CA 1
ATOM 2038 C C . GLY A 1 258 ? -24.590 -8.540 -16.865 1.00 62.28 258 GLY A C 1
ATOM 2039 O O . GLY A 1 258 ? -24.845 -9.689 -16.513 1.00 62.28 258 GLY A O 1
ATOM 2040 N N . GLU A 1 259 ? -23.342 -8.090 -17.007 1.00 64.50 259 GLU A N 1
ATOM 2041 C CA . GLU A 1 259 ? -22.144 -8.942 -16.877 1.00 64.50 259 GLU A CA 1
ATOM 2042 C C . GLU A 1 259 ? -21.366 -8.742 -15.562 1.00 64.50 259 GLU A C 1
ATOM 2044 O O . GLU A 1 259 ? -20.575 -9.605 -15.210 1.00 64.50 259 GLU A O 1
ATOM 2049 N N . PHE A 1 260 ? -21.605 -7.663 -14.806 1.00 62.66 260 PHE A N 1
ATOM 2050 C CA . PHE A 1 260 ? -20.896 -7.383 -13.549 1.00 62.66 260 PHE A CA 1
ATOM 2051 C C . PHE A 1 260 ? -21.697 -7.909 -12.345 1.00 62.66 260 PHE A C 1
ATOM 2053 O O . PHE A 1 260 ? -22.868 -7.546 -12.195 1.00 62.66 260 PHE A O 1
ATOM 2060 N N . GLN A 1 261 ? -21.104 -8.756 -11.497 1.00 54.38 261 GLN A N 1
ATOM 2061 C CA . GLN A 1 261 ? -21.717 -9.219 -10.241 1.00 54.38 261 GLN A CA 1
ATOM 2062 C C . GLN A 1 261 ? -20.910 -8.710 -9.034 1.00 54.38 261 GLN A C 1
ATOM 2064 O O . GLN A 1 261 ? -19.732 -8.405 -9.163 1.00 54.38 261 GLN A O 1
ATOM 2069 N N . HIS A 1 262 ? -21.593 -8.494 -7.905 1.00 54.12 262 HIS A N 1
ATOM 2070 C CA . HIS A 1 262 ? -21.042 -7.940 -6.660 1.00 54.12 262 HIS A CA 1
ATOM 2071 C C . HIS A 1 262 ? -20.825 -9.026 -5.612 1.00 54.12 262 HIS A C 1
ATOM 2073 O O . HIS A 1 262 ? -21.680 -9.943 -5.555 1.00 54.12 262 HIS A O 1
#

InterPro domains:
  IPR015943 WD40/YVTN repeat-like-containing domain superfamily [G3DSA:2.130.10.10] (54-260)
  IPR028994 Integrin alpha, N-terminal [SSF69318] (10-244)
  IPR034641 Polysaccharide lyase family 11 [PTHR43118] (3-257)
  IPR049366 Rhamnogalacturonan lyase family 11, C-terminal domain [PF21348] (17-257)

Radius of gyration: 18.57 Å; chains: 1; bounding box: 52×38×46 Å